Protein AF-G3AY93-F1 (afdb_monomer)

Solvent-accessible surface area (backbone atoms only — not comparable to full-atom values): 15012 Å² total; per-residue (Å²): 132,88,79,82,86,76,83,78,80,71,51,73,68,53,51,54,49,51,49,52,46,62,73,41,46,55,64,49,52,53,46,45,68,72,68,38,36,92,70,50,92,45,72,67,56,24,52,53,41,31,37,52,48,17,50,53,51,44,51,50,53,51,54,49,54,56,51,69,73,66,70,81,78,92,79,88,76,98,71,78,92,71,86,72,78,77,60,76,85,73,60,79,79,57,45,21,68,58,48,49,52,53,49,53,50,52,52,47,58,50,58,70,40,25,41,60,50,38,60,77,68,54,74,76,75,69,80,83,77,74,48,97,83,71,59,80,75,80,74,72,59,74,70,47,64,53,73,57,69,90,78,51,85,52,69,60,56,44,51,51,44,52,54,55,53,59,71,72,55,55,70,70,60,52,50,49,56,51,50,54,54,50,51,51,54,52,55,51,53,51,50,52,52,51,51,52,52,51,51,52,52,49,52,52,51,50,55,53,48,50,54,50,50,52,52,51,52,55,50,48,55,55,48,51,55,49,49,55,51,52,53,53,51,52,50,52,52,51,53,51,51,51,52,53,52,50,53,54,50,61,76,70,109

pLDDT: mean 76.02, std 17.21, range [31.45, 96.62]

Organism: Candida tenuis (strain ATCC 10573 / BCRC 21748 / CBS 615 / JCM 9827 / NBRC 10315 / NRRL Y-1498 / VKM Y-70) (NCBI:txid590646)

Sequence (253 aa):
MMMKSIFGSKSFYEQERDKIKEDLKLPLLELVLEYLPHVQESIKEQEDSWELIAIKLNDHRFVDAIRGGTSSHPKGSKTKNNSREFNLSELPMLSGVFVKELFESIMREFEDGVPQYNWNHRIYRTRVVVPADGHQDGSIYYAFNFPVKEAYSQREDLICTELFYLKGIDVETKAKISKDKLIRRITEQESEKTLRIAEDLNQARISTNDKRLEACIEELKKKDLRIETLDRENKRLMELNQTLLEELNELRS

Secondary structure (DSSP, 8-state):
-----------HHHHHHHHHHHHHHHHHHHHHHHH-GGG-SSHHHHHHHHHHHHHHHHHHHHHHHHHHTT-----S-----------GGGSPPPPHHHHHHHHHHHHHHHHHHHHHHHHHTTTT-------TT--------GGGGS--GGG--SHHHHHHHHHHHHHT--HHHHHHHHHHHHHHHHHHHHHHHHHHHHHHHHHHHHHHHHHHHHHHHHHHHHHHHHHHHHHHHHHHHHHHHHHHHHHHHHTT-

Radius of gyration: 40.25 Å; Cα contacts (8 Å, |Δi|>4): 104; chains: 1; bounding box: 87×54×144 Å

Foldseek 3Di:
DDDDPDDDDQPPVRVVVVVVLVVCLLLLLVLCLVLVLVLDPDPVSSQVSLQVSLVVSLVVVLVVLVVVLVDDDDDDDPDDDDSPPPPNVPDDRDGSVNSVVSVVVLLVVLLVCQLVLCVVVVVDPDPPPCDPVNDPPVPPDPVSSQHDLVSDDDPSSNSSNVSVVVNVDDNVVSVVVVVVVVVVVVVVVVVVVVVVVVVVVVVVVVVVVVVVVVVVVVVVVVVVVVVVVVVVVVVVVVVVVVVVVVVVVVVVD

Mean predicted aligned error: 17.53 Å

Structure (mmCIF, N/CA/C/O backbone):
data_AF-G3AY93-F1
#
_entry.id   AF-G3AY93-F1
#
loop_
_atom_site.group_PDB
_atom_site.id
_atom_site.type_symbol
_atom_site.label_atom_id
_atom_site.label_alt_id
_atom_site.label_comp_id
_atom_site.label_asym_id
_atom_site.label_entity_id
_atom_site.label_seq_id
_atom_site.pdbx_PDB_ins_code
_atom_site.Cartn_x
_atom_site.Cartn_y
_atom_site.Cartn_z
_atom_site.occupancy
_atom_site.B_iso_or_equiv
_atom_site.auth_seq_id
_atom_site.auth_comp_id
_atom_site.auth_asym_id
_atom_site.auth_atom_id
_atom_site.pdbx_PDB_model_num
ATOM 1 N N . MET A 1 1 ? 8.240 19.499 -53.384 1.00 35.38 1 MET A N 1
ATOM 2 C CA . MET A 1 1 ? 6.904 19.033 -53.815 1.00 35.38 1 MET A CA 1
ATOM 3 C C . MET A 1 1 ? 6.551 17.834 -52.938 1.00 35.38 1 MET A C 1
ATOM 5 O O . MET A 1 1 ? 7.443 17.032 -52.727 1.00 35.38 1 MET A O 1
ATOM 9 N N . MET A 1 2 ? 5.345 17.854 -52.351 1.00 36.81 2 MET A N 1
ATOM 10 C CA . MET A 1 2 ? 4.610 16.882 -51.496 1.00 36.81 2 MET A CA 1
ATOM 11 C C . MET A 1 2 ? 5.266 15.518 -51.157 1.00 36.81 2 MET A C 1
ATOM 13 O O . MET A 1 2 ? 5.842 14.881 -52.019 1.00 36.81 2 MET A O 1
ATOM 17 N N . MET A 1 3 ? 5.141 14.968 -49.943 1.00 31.45 3 MET A N 1
ATOM 18 C CA . MET A 1 3 ? 3.902 14.843 -49.162 1.00 31.45 3 MET A CA 1
ATOM 19 C C . MET A 1 3 ? 4.126 15.033 -47.654 1.00 31.45 3 MET A C 1
ATOM 21 O O . MET A 1 3 ? 4.862 14.288 -47.013 1.00 31.45 3 MET A O 1
ATOM 25 N N . LYS A 1 4 ? 3.415 16.007 -47.073 1.00 37.78 4 LYS A N 1
ATOM 26 C CA . LYS A 1 4 ? 3.049 15.969 -45.655 1.00 37.78 4 LYS A CA 1
ATOM 27 C C . LYS A 1 4 ? 2.056 14.820 -45.496 1.00 37.78 4 LYS A C 1
ATOM 29 O O . LYS A 1 4 ? 0.980 14.880 -46.084 1.00 37.78 4 LYS A O 1
ATOM 34 N N . SER A 1 5 ? 2.430 13.801 -44.728 1.00 35.44 5 SER A N 1
ATOM 35 C CA . SER A 1 5 ? 1.504 12.784 -44.233 1.00 35.44 5 SER A CA 1
ATOM 36 C C . SER A 1 5 ? 0.502 13.461 -43.300 1.00 35.44 5 SER A C 1
ATOM 38 O O . SER A 1 5 ? 0.766 13.696 -42.125 1.00 35.44 5 SER A O 1
ATOM 40 N N . ILE A 1 6 ? -0.617 13.871 -43.881 1.00 49.41 6 ILE A N 1
ATOM 41 C CA . ILE A 1 6 ? -1.871 14.192 -43.209 1.00 49.41 6 ILE A CA 1
ATOM 42 C C . ILE A 1 6 ? -2.624 12.848 -43.142 1.00 49.41 6 ILE A C 1
ATOM 44 O O . ILE A 1 6 ? -2.529 12.092 -44.103 1.00 49.41 6 ILE A O 1
ATOM 48 N N . PHE A 1 7 ? -3.346 12.573 -42.047 1.00 44.22 7 PHE A N 1
ATOM 49 C CA . PHE A 1 7 ? -4.077 11.331 -41.687 1.00 44.22 7 PHE A CA 1
ATOM 50 C C . PHE A 1 7 ? -3.249 10.290 -40.896 1.00 44.22 7 PHE A C 1
ATOM 52 O O . PHE A 1 7 ? -2.202 9.860 -41.353 1.00 44.22 7 PHE A O 1
ATOM 59 N N . GLY A 1 8 ? -3.649 9.817 -39.709 1.00 41.66 8 GLY A N 1
ATOM 60 C CA . GLY A 1 8 ? -4.921 9.967 -38.992 1.00 41.66 8 GLY A CA 1
ATOM 61 C C . GLY A 1 8 ? -4.798 10.787 -37.705 1.00 41.66 8 GLY A C 1
ATOM 62 O O . GLY A 1 8 ? -3.929 10.547 -36.873 1.00 41.66 8 GLY A O 1
ATOM 63 N N . SER A 1 9 ? -5.689 11.759 -37.523 1.00 60.16 9 SER A N 1
ATOM 64 C CA . SER A 1 9 ? -5.954 12.327 -36.202 1.00 60.16 9 SER A CA 1
ATOM 65 C C . SER A 1 9 ? -6.427 11.190 -35.294 1.00 60.16 9 SER A C 1
ATOM 67 O O . SER A 1 9 ? -7.475 10.610 -35.583 1.00 60.16 9 SER A O 1
ATOM 69 N N . LYS A 1 10 ? -5.651 10.857 -34.251 1.00 57.38 10 LYS A N 1
ATOM 70 C CA . LYS A 1 10 ? -6.019 9.860 -33.230 1.00 57.38 10 LYS A CA 1
ATOM 71 C C . LYS A 1 10 ? -7.481 10.048 -32.833 1.00 57.38 10 LYS A C 1
ATOM 73 O O . LYS A 1 10 ? -7.911 11.194 -32.654 1.00 57.38 10 LYS A O 1
ATOM 78 N N . SER A 1 11 ? -8.237 8.956 -32.729 1.00 74.31 11 SER A N 1
ATOM 79 C CA . SER A 1 11 ? -9.649 9.015 -32.328 1.00 74.31 11 SER A CA 1
ATOM 80 C C . SER A 1 11 ? -9.776 9.747 -30.989 1.00 74.31 11 SER A C 1
ATOM 82 O O . SER A 1 11 ? -8.874 9.656 -30.161 1.00 74.31 11 SER A O 1
ATOM 84 N N . PHE A 1 12 ? -10.884 10.453 -30.744 1.00 69.12 12 PHE A N 1
ATOM 85 C CA . PHE A 1 12 ? -11.138 11.101 -29.449 1.00 69.12 12 PHE A CA 1
ATOM 86 C C . PHE A 1 12 ? -10.901 10.130 -28.278 1.00 69.12 12 PHE A C 1
ATOM 88 O O . PHE A 1 12 ? -10.212 10.465 -27.326 1.00 69.12 12 PHE A O 1
ATOM 95 N N . TYR A 1 13 ? -11.348 8.879 -28.420 1.00 64.62 13 TYR A N 1
ATOM 96 C CA . TYR A 1 13 ? -11.126 7.812 -27.440 1.00 64.62 13 TYR A CA 1
ATOM 97 C C . TYR A 1 13 ? -9.655 7.435 -27.241 1.00 64.62 13 TYR A C 1
ATOM 99 O O . TYR A 1 13 ? -9.251 7.059 -26.147 1.00 64.62 13 TYR A O 1
ATOM 107 N N . GLU A 1 14 ? -8.852 7.520 -28.295 1.00 69.56 14 GLU A N 1
ATOM 108 C CA . GLU A 1 14 ? -7.423 7.217 -28.262 1.00 69.56 14 GLU A CA 1
ATOM 109 C C . GLU A 1 14 ? -6.645 8.360 -27.601 1.00 69.56 14 GLU A C 1
ATOM 111 O O . GLU A 1 14 ? -5.768 8.114 -26.783 1.00 69.56 14 GLU A O 1
ATOM 116 N N . GLN A 1 15 ? -7.048 9.608 -27.856 1.00 72.19 15 GLN A N 1
ATOM 117 C CA . GLN A 1 15 ? -6.516 10.783 -27.161 1.00 72.19 15 GLN A CA 1
ATOM 118 C C . GLN A 1 15 ? -6.895 10.791 -25.674 1.00 72.19 15 GLN A C 1
ATOM 120 O O . GLN A 1 15 ? -6.052 11.086 -24.830 1.00 72.19 15 GLN A O 1
ATOM 125 N N . GLU A 1 16 ? -8.139 10.437 -25.340 1.00 66.12 16 GLU A N 1
ATOM 126 C CA . GLU A 1 16 ? -8.601 10.325 -23.951 1.00 66.12 16 GLU A CA 1
ATOM 127 C C . GLU A 1 16 ? -7.836 9.211 -23.213 1.00 66.12 16 GLU A C 1
ATOM 129 O O . GLU A 1 16 ? -7.410 9.390 -22.074 1.00 66.12 16 GLU A O 1
ATOM 134 N N . ARG A 1 17 ? -7.592 8.075 -23.881 1.00 69.12 17 ARG A N 1
ATOM 135 C CA . ARG A 1 17 ? -6.816 6.951 -23.338 1.00 69.12 17 ARG A CA 1
ATOM 136 C C . ARG A 1 17 ? -5.344 7.304 -23.132 1.00 69.12 17 ARG A C 1
ATOM 138 O O . ARG A 1 17 ? -4.793 6.952 -22.093 1.00 69.12 17 ARG A O 1
ATOM 145 N N . ASP A 1 18 ? -4.726 8.006 -24.078 1.00 74.31 18 ASP A N 1
ATOM 146 C CA . ASP A 1 18 ? -3.344 8.484 -23.955 1.00 74.31 18 ASP A CA 1
ATOM 147 C C . ASP A 1 18 ? -3.206 9.480 -22.802 1.00 74.31 18 ASP A C 1
ATOM 149 O O . ASP A 1 18 ? -2.253 9.417 -22.032 1.00 74.31 18 ASP A O 1
ATOM 153 N N . LYS A 1 19 ? -4.196 10.360 -22.628 1.00 75.81 19 LYS A N 1
ATOM 154 C CA . LYS A 1 19 ? -4.230 11.299 -21.507 1.00 75.81 19 LYS A CA 1
ATOM 155 C C . LYS A 1 19 ? -4.337 10.577 -20.163 1.00 75.81 19 LYS A C 1
ATOM 157 O O . LYS A 1 19 ? -3.571 10.870 -19.257 1.00 75.81 19 LYS A O 1
ATOM 162 N N . ILE A 1 20 ? -5.226 9.587 -20.058 1.00 70.69 20 ILE A N 1
ATOM 163 C CA . ILE A 1 20 ? -5.335 8.736 -18.863 1.00 70.69 20 ILE A CA 1
ATOM 164 C C . ILE A 1 20 ? -4.021 7.987 -18.608 1.00 70.69 20 ILE A C 1
ATOM 166 O O . ILE A 1 20 ? -3.605 7.857 -17.461 1.00 70.69 20 ILE A O 1
ATOM 170 N N . LYS A 1 21 ? -3.357 7.499 -19.661 1.00 75.94 21 LYS A N 1
ATOM 171 C CA . LYS A 1 21 ? -2.055 6.835 -19.548 1.00 75.94 21 LYS A CA 1
ATOM 172 C C . LYS A 1 21 ? -0.997 7.784 -18.987 1.00 75.94 21 LYS A C 1
ATOM 174 O O . LYS A 1 21 ? -0.311 7.383 -18.057 1.00 75.94 21 LYS A O 1
ATOM 179 N N . GLU A 1 22 ? -0.887 9.008 -19.497 1.00 81.19 22 GLU A N 1
ATOM 180 C CA . GLU A 1 22 ? 0.058 10.012 -18.983 1.00 81.19 22 GLU A CA 1
ATOM 181 C C . GLU A 1 22 ? -0.252 10.411 -17.533 1.00 81.19 22 GLU A C 1
ATOM 183 O O . GLU A 1 22 ? 0.650 10.413 -16.698 1.00 81.19 22 GLU A O 1
ATOM 188 N N . ASP A 1 23 ? -1.526 10.640 -17.201 1.00 80.94 23 ASP A N 1
ATOM 189 C CA . ASP A 1 23 ? -1.951 11.007 -15.843 1.00 80.94 23 ASP A CA 1
ATOM 190 C C . ASP A 1 23 ? -1.650 9.891 -14.818 1.00 80.94 23 ASP A C 1
ATOM 192 O O . ASP A 1 23 ? -1.339 10.163 -13.658 1.00 80.94 23 ASP A O 1
ATOM 196 N N . LEU A 1 24 ? -1.723 8.621 -15.235 1.00 83.19 24 LEU A N 1
ATOM 197 C CA . LEU A 1 24 ? -1.505 7.461 -14.362 1.00 83.19 24 LEU A CA 1
ATOM 198 C C . LEU A 1 24 ? -0.079 6.919 -14.382 1.00 83.19 24 LEU A C 1
ATOM 200 O O . LEU A 1 24 ? 0.264 6.113 -13.517 1.00 83.19 24 LEU A O 1
ATOM 204 N N . LYS A 1 25 ? 0.750 7.339 -15.340 1.00 86.00 25 LYS A N 1
ATOM 205 C CA . LYS A 1 25 ? 2.077 6.766 -15.592 1.00 86.00 25 LYS A CA 1
ATOM 206 C C . LYS A 1 25 ? 2.961 6.791 -14.349 1.00 86.00 25 LYS A C 1
ATOM 208 O O . LYS A 1 25 ? 3.466 5.750 -13.937 1.00 86.00 25 LYS A O 1
ATOM 213 N N . LEU A 1 26 ? 3.130 7.962 -13.738 1.00 87.31 26 LEU A N 1
ATOM 214 C CA . LEU A 1 26 ? 4.005 8.123 -12.578 1.00 87.31 26 LEU A CA 1
ATOM 215 C C . LEU A 1 26 ? 3.453 7.425 -11.315 1.00 87.31 26 LEU A C 1
ATOM 217 O O . LEU A 1 26 ? 4.188 6.610 -10.753 1.00 87.31 26 LEU A O 1
ATOM 221 N N . PRO A 1 27 ? 2.183 7.634 -10.896 1.00 88.00 27 PRO A N 1
ATOM 222 C CA . PRO A 1 27 ? 1.607 6.917 -9.752 1.00 88.00 27 PRO A CA 1
ATOM 223 C C . PRO A 1 27 ? 1.673 5.392 -9.898 1.00 88.00 27 PRO A C 1
ATOM 225 O O . PRO A 1 27 ? 1.944 4.677 -8.934 1.00 88.00 27 PRO A O 1
ATOM 228 N N . LEU A 1 28 ? 1.460 4.881 -11.115 1.00 89.69 28 LEU A N 1
ATOM 229 C CA . LEU A 1 28 ? 1.570 3.458 -11.411 1.00 89.69 28 LEU A CA 1
ATOM 230 C C . LEU A 1 28 ? 2.995 2.948 -11.191 1.00 89.69 28 LEU A C 1
ATOM 232 O O . LEU A 1 28 ? 3.184 1.948 -10.504 1.00 89.69 28 LEU A O 1
ATOM 236 N N . LEU A 1 29 ? 3.994 3.624 -11.759 1.00 89.88 29 LEU A N 1
ATOM 237 C CA . LEU A 1 29 ? 5.394 3.217 -11.641 1.00 89.88 29 LEU A CA 1
ATOM 238 C C . LEU A 1 29 ? 5.871 3.212 -10.182 1.00 89.88 29 LEU A C 1
ATOM 240 O O . LEU A 1 29 ? 6.570 2.286 -9.771 1.00 89.88 29 LEU A O 1
ATOM 244 N N . GLU A 1 30 ? 5.450 4.192 -9.381 1.00 88.56 30 GLU A N 1
ATOM 245 C CA . GLU A 1 30 ? 5.770 4.256 -7.951 1.00 88.56 30 GLU A CA 1
ATOM 246 C C . GLU A 1 30 ? 5.165 3.089 -7.168 1.00 88.56 30 GLU A C 1
ATOM 248 O O . GLU A 1 30 ? 5.870 2.422 -6.408 1.00 88.56 30 GLU A O 1
ATOM 253 N N . LEU A 1 31 ? 3.887 2.780 -7.403 1.00 87.44 31 LEU A N 1
ATOM 254 C CA . LEU A 1 31 ? 3.230 1.638 -6.769 1.00 87.44 31 LEU A CA 1
ATOM 255 C C . LEU A 1 31 ? 3.846 0.311 -7.226 1.00 87.44 31 LEU A C 1
ATOM 257 O O . LEU A 1 31 ? 4.052 -0.590 -6.415 1.00 87.44 31 LEU A O 1
ATOM 261 N N . VAL A 1 32 ? 4.202 0.170 -8.503 1.00 88.19 32 VAL A N 1
ATOM 262 C CA . VAL A 1 32 ? 4.873 -1.042 -8.990 1.00 88.19 32 VAL A CA 1
ATOM 263 C C . VAL A 1 32 ? 6.250 -1.203 -8.348 1.00 88.19 32 VAL A C 1
ATOM 265 O O . VAL A 1 32 ? 6.607 -2.327 -7.997 1.00 88.19 32 VAL A O 1
ATOM 268 N N . LEU A 1 33 ? 6.998 -0.117 -8.133 1.00 86.06 33 LEU A N 1
ATOM 269 C CA . LEU A 1 33 ? 8.279 -0.142 -7.422 1.00 86.06 33 LEU A CA 1
ATOM 270 C C . LEU A 1 33 ? 8.115 -0.491 -5.932 1.00 86.06 33 LEU A C 1
ATOM 272 O O . LEU A 1 33 ? 8.942 -1.205 -5.369 1.00 86.06 33 LEU A O 1
ATOM 276 N N . GLU A 1 34 ? 7.037 -0.038 -5.293 1.00 84.81 34 GLU A N 1
ATOM 277 C CA . GLU A 1 34 ? 6.728 -0.355 -3.896 1.00 84.81 34 GLU A CA 1
ATOM 278 C C . GLU A 1 34 ? 6.314 -1.829 -3.728 1.00 84.81 34 GLU A C 1
ATOM 280 O O . GLU A 1 34 ? 6.900 -2.581 -2.937 1.00 84.81 34 GLU A O 1
ATOM 285 N N . TYR A 1 35 ? 5.328 -2.282 -4.505 1.00 83.69 35 TYR A N 1
ATOM 286 C CA . TYR A 1 35 ? 4.712 -3.602 -4.352 1.00 83.69 35 TYR A CA 1
ATOM 287 C C . TYR A 1 35 ? 5.494 -4.714 -5.060 1.00 83.69 35 TYR A C 1
ATOM 289 O O . TYR A 1 35 ? 5.519 -5.836 -4.556 1.00 83.69 35 TYR A O 1
ATOM 297 N N . LEU A 1 36 ? 6.253 -4.400 -6.115 1.00 84.62 36 LEU A N 1
ATOM 298 C CA . LEU A 1 36 ? 7.039 -5.343 -6.928 1.00 84.62 36 LEU A CA 1
ATOM 299 C C . LEU A 1 36 ? 6.244 -6.609 -7.303 1.00 84.62 36 LEU A C 1
ATOM 301 O O . LEU A 1 36 ? 6.649 -7.724 -6.956 1.00 84.62 36 LEU A O 1
ATOM 305 N N . PRO A 1 37 ? 5.109 -6.464 -8.010 1.00 83.00 37 PRO A N 1
ATOM 306 C CA . PRO A 1 37 ? 4.262 -7.594 -8.392 1.00 83.00 37 PRO A CA 1
ATOM 307 C C . PRO A 1 37 ? 5.009 -8.598 -9.283 1.00 83.00 37 PRO A C 1
ATOM 309 O O . PRO A 1 37 ? 4.807 -9.794 -9.165 1.00 83.00 37 PRO A O 1
ATOM 312 N N . HIS A 1 38 ? 5.944 -8.139 -10.116 1.00 75.50 38 HIS A N 1
ATOM 313 C CA . HIS A 1 38 ? 6.756 -8.968 -11.018 1.00 75.50 38 HIS A CA 1
ATOM 314 C C . HIS A 1 38 ? 7.828 -9.818 -10.308 1.00 75.50 38 HIS A C 1
ATOM 316 O O . HIS A 1 38 ? 8.492 -10.629 -10.951 1.00 75.50 38 HIS A O 1
ATOM 322 N N . VAL A 1 39 ? 8.028 -9.620 -9.002 1.00 73.94 39 VAL A N 1
ATOM 323 C CA . VAL A 1 39 ? 9.021 -10.350 -8.198 1.00 73.94 39 VAL A CA 1
ATOM 324 C C . VAL A 1 39 ? 8.387 -11.498 -7.401 1.00 73.94 39 VAL A C 1
ATOM 326 O O . VAL A 1 39 ? 9.119 -12.343 -6.896 1.00 73.94 39 VAL A O 1
ATOM 329 N N . GLN A 1 40 ? 7.053 -11.562 -7.298 1.00 75.56 40 GLN A N 1
ATOM 330 C CA . GLN A 1 40 ? 6.380 -12.596 -6.501 1.00 75.56 40 GLN A CA 1
ATOM 331 C C . GLN A 1 40 ? 6.561 -13.994 -7.117 1.00 75.56 40 GLN A C 1
ATOM 333 O O . GLN A 1 40 ? 6.562 -14.142 -8.343 1.00 75.56 40 GLN A O 1
ATOM 338 N N . GLU A 1 41 ? 6.692 -15.014 -6.264 1.00 71.06 41 GLU A N 1
ATOM 339 C CA . GLU A 1 41 ? 6.974 -16.400 -6.669 1.00 71.06 41 GLU A CA 1
ATOM 340 C C . GLU A 1 41 ? 5.739 -17.101 -7.250 1.00 71.06 41 GLU A C 1
ATOM 342 O O . GLU A 1 41 ? 5.850 -17.883 -8.196 1.00 71.06 41 GLU A O 1
ATOM 347 N N . SER A 1 42 ? 4.553 -16.810 -6.706 1.00 79.81 42 SER A N 1
ATOM 348 C CA . SER A 1 42 ? 3.293 -17.423 -7.125 1.00 79.81 42 SER A CA 1
ATOM 349 C C . SER A 1 42 ? 2.498 -16.526 -8.069 1.00 79.81 42 SER A C 1
ATOM 351 O O . SER A 1 42 ? 2.319 -15.340 -7.803 1.00 79.81 42 SER A O 1
ATOM 353 N N . ILE A 1 43 ? 1.911 -17.113 -9.118 1.00 82.50 43 ILE A N 1
ATOM 354 C CA . ILE A 1 43 ? 0.996 -16.421 -10.047 1.00 82.50 43 ILE A CA 1
ATOM 355 C C . ILE A 1 43 ? -0.144 -15.738 -9.282 1.00 82.50 43 ILE A C 1
ATOM 357 O O . ILE A 1 43 ? -0.479 -14.594 -9.568 1.00 82.50 43 ILE A O 1
ATOM 361 N N . LYS A 1 44 ? -0.682 -16.406 -8.257 1.00 82.75 44 LYS A N 1
ATOM 362 C CA . LYS A 1 44 ? -1.761 -15.852 -7.438 1.00 82.75 44 LYS A CA 1
ATOM 363 C C . LYS A 1 44 ? -1.318 -14.594 -6.687 1.00 82.75 44 LYS A C 1
ATOM 365 O O . LYS A 1 44 ? -2.041 -13.611 -6.654 1.00 82.75 44 LYS A O 1
ATOM 370 N N . GLU A 1 45 ? -0.112 -14.600 -6.125 1.00 80.44 45 GLU A N 1
ATOM 371 C CA . GLU A 1 45 ? 0.434 -13.433 -5.421 1.00 80.44 45 GLU A CA 1
ATOM 372 C C . GLU A 1 45 ? 0.750 -12.285 -6.384 1.00 80.44 45 GLU A C 1
ATOM 374 O O . GLU A 1 45 ? 0.611 -11.118 -6.015 1.00 80.4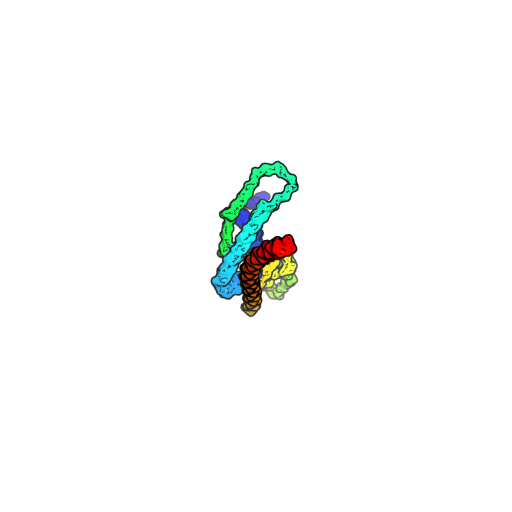4 45 GLU A O 1
ATOM 379 N N . GLN A 1 46 ? 1.147 -12.599 -7.622 1.00 83.44 46 GLN A N 1
ATOM 380 C CA . GLN A 1 46 ? 1.298 -11.598 -8.676 1.00 83.44 46 GLN A CA 1
ATOM 381 C C . GLN A 1 46 ? -0.053 -10.954 -9.007 1.00 83.44 46 GLN A C 1
ATOM 383 O O . GLN A 1 46 ? -0.144 -9.729 -9.021 1.00 83.44 46 GLN A O 1
ATOM 388 N N . GLU A 1 47 ? -1.094 -11.757 -9.244 1.00 87.44 47 GLU A N 1
ATOM 389 C CA . GLU A 1 47 ? -2.457 -11.290 -9.534 1.00 87.44 47 GLU A CA 1
ATOM 390 C C . GLU A 1 47 ? -3.031 -10.451 -8.384 1.00 87.44 47 GLU A C 1
ATOM 392 O O . GLU A 1 47 ? -3.458 -9.319 -8.613 1.00 87.44 47 GLU A O 1
ATOM 397 N N . ASP A 1 48 ? -2.934 -10.940 -7.144 1.00 86.94 48 ASP A N 1
ATOM 398 C CA . ASP A 1 48 ? -3.376 -10.222 -5.942 1.00 86.94 48 ASP A CA 1
ATOM 399 C C . ASP A 1 48 ? -2.634 -8.879 -5.787 1.00 86.94 48 ASP A C 1
ATOM 401 O O . ASP A 1 48 ? -3.223 -7.861 -5.414 1.00 86.94 48 ASP A O 1
ATOM 405 N N . SER A 1 49 ? -1.337 -8.844 -6.115 1.00 86.88 49 SER A N 1
ATOM 406 C CA . SER A 1 49 ? -0.542 -7.611 -6.075 1.00 86.88 49 SER A CA 1
ATOM 407 C C . SER A 1 49 ? -0.972 -6.612 -7.151 1.00 86.88 49 SER A C 1
ATOM 409 O O . SER A 1 49 ? -1.013 -5.412 -6.882 1.00 86.88 49 SER A O 1
ATOM 411 N N . TRP A 1 50 ? -1.312 -7.077 -8.355 1.00 90.94 50 TRP A N 1
ATOM 412 C CA . TRP A 1 50 ? -1.828 -6.213 -9.419 1.00 90.94 50 TRP A CA 1
ATOM 413 C C . TRP A 1 50 ? -3.199 -5.631 -9.074 1.00 90.94 50 TRP A C 1
ATOM 415 O O . TRP A 1 50 ? -3.427 -4.446 -9.316 1.00 90.94 50 TRP A O 1
ATOM 425 N N . GLU A 1 51 ? -4.079 -6.416 -8.452 1.00 89.56 51 GLU A N 1
ATOM 426 C CA . GLU A 1 51 ? -5.369 -5.918 -7.963 1.00 89.56 51 GLU A CA 1
ATOM 427 C C . GLU A 1 51 ? -5.199 -4.895 -6.836 1.00 89.56 51 GLU A C 1
ATOM 429 O O . GLU A 1 51 ? -5.835 -3.842 -6.851 1.00 89.56 51 GLU A O 1
ATOM 434 N N . LEU A 1 52 ? -4.277 -5.129 -5.897 1.00 88.12 52 LEU A N 1
ATOM 435 C CA . LEU A 1 52 ? -3.969 -4.152 -4.850 1.00 88.12 52 LEU A CA 1
ATOM 436 C C . LEU A 1 52 ? -3.473 -2.818 -5.432 1.00 88.12 52 LEU A C 1
ATOM 438 O O . LEU A 1 52 ? -3.894 -1.751 -4.981 1.00 88.12 52 LEU A O 1
ATOM 442 N N . ILE A 1 53 ? -2.593 -2.866 -6.437 1.00 88.94 53 ILE A N 1
ATOM 443 C CA . ILE A 1 53 ? -2.116 -1.664 -7.135 1.00 88.94 53 ILE A CA 1
ATOM 444 C C . ILE A 1 53 ? -3.286 -0.958 -7.831 1.00 88.94 53 ILE A C 1
ATOM 446 O O . ILE A 1 53 ? -3.390 0.265 -7.748 1.00 88.94 53 ILE A O 1
ATOM 450 N N . ALA A 1 54 ? -4.191 -1.702 -8.471 1.00 89.19 54 ALA A N 1
ATOM 451 C CA . ALA A 1 54 ? -5.369 -1.134 -9.119 1.00 89.19 54 ALA A CA 1
ATOM 452 C C . ALA A 1 54 ? -6.305 -0.432 -8.125 1.00 89.19 54 ALA A C 1
ATOM 454 O O . ALA A 1 54 ? -6.752 0.684 -8.395 1.00 89.19 54 ALA A O 1
ATOM 455 N N . ILE A 1 55 ? -6.533 -1.026 -6.950 1.00 86.06 55 ILE A N 1
ATOM 456 C CA . ILE A 1 55 ? -7.291 -0.403 -5.855 1.00 86.06 55 ILE A CA 1
ATOM 457 C C . ILE A 1 55 ? -6.627 0.914 -5.438 1.00 86.06 55 ILE A C 1
ATOM 459 O O . ILE A 1 55 ? -7.276 1.957 -5.449 1.00 86.06 55 ILE A O 1
ATOM 463 N N . LYS A 1 56 ? -5.318 0.898 -5.162 1.00 86.50 56 LYS A N 1
ATOM 464 C CA . LYS A 1 56 ? -4.581 2.102 -4.743 1.00 86.50 56 LYS A CA 1
ATOM 465 C C . LYS A 1 56 ? -4.573 3.207 -5.801 1.00 86.50 56 LYS A C 1
ATOM 467 O O . LYS A 1 56 ? -4.649 4.385 -5.459 1.00 86.50 56 LYS A O 1
ATOM 472 N N . LEU A 1 57 ? -4.511 2.850 -7.083 1.00 85.94 57 LEU A N 1
ATOM 473 C CA . LEU A 1 57 ? -4.634 3.816 -8.178 1.00 85.94 57 LEU A CA 1
ATOM 474 C C . LEU A 1 57 ? -6.034 4.413 -8.261 1.00 85.94 57 LEU A C 1
ATOM 476 O O . LEU A 1 57 ? -6.170 5.616 -8.480 1.00 85.94 57 LEU A O 1
ATOM 480 N N . ASN A 1 58 ? -7.074 3.600 -8.074 1.00 85.50 58 ASN A N 1
ATOM 481 C CA . ASN A 1 58 ? -8.445 4.097 -8.018 1.00 85.50 58 ASN A CA 1
ATOM 482 C C . ASN A 1 58 ? -8.624 5.075 -6.846 1.00 85.50 58 ASN A C 1
ATOM 484 O O . ASN A 1 58 ? -9.193 6.147 -7.051 1.00 85.50 58 ASN A O 1
ATOM 488 N N . ASP A 1 59 ? -8.064 4.768 -5.672 1.00 83.75 59 ASP A N 1
ATOM 489 C CA . ASP A 1 59 ? -8.079 5.663 -4.508 1.00 83.75 59 ASP A CA 1
ATOM 490 C C . ASP A 1 59 ? -7.364 6.989 -4.802 1.00 83.75 59 ASP A C 1
ATOM 492 O O . ASP A 1 59 ? -7.889 8.059 -4.494 1.00 83.75 59 ASP A O 1
ATOM 496 N N . HIS A 1 60 ? -6.199 6.948 -5.459 1.00 80.69 60 HIS A N 1
ATOM 497 C CA . HIS A 1 60 ? -5.472 8.156 -5.861 1.00 80.69 60 HIS A CA 1
ATOM 498 C C . HIS A 1 60 ? -6.312 9.034 -6.798 1.00 80.69 60 HIS A C 1
ATOM 500 O O . HIS A 1 60 ? -6.471 10.232 -6.562 1.00 80.69 60 HIS A O 1
ATOM 506 N N . ARG A 1 61 ? -6.926 8.435 -7.828 1.00 78.06 61 ARG A N 1
ATOM 507 C CA . ARG A 1 61 ? -7.811 9.149 -8.766 1.00 78.06 61 ARG A CA 1
ATOM 508 C C . ARG A 1 61 ? -9.036 9.730 -8.070 1.00 78.06 61 ARG A C 1
ATOM 510 O O . ARG A 1 61 ? -9.481 10.821 -8.420 1.00 78.06 61 ARG A O 1
ATOM 517 N N . PHE A 1 62 ? -9.580 9.009 -7.094 1.00 76.56 62 PHE A N 1
ATOM 518 C CA . PHE A 1 62 ? -10.718 9.457 -6.303 1.00 76.56 62 PHE A CA 1
ATOM 519 C C . PHE A 1 62 ? -10.353 10.680 -5.451 1.00 76.56 62 PHE A C 1
ATOM 521 O O . PHE A 1 62 ? -11.069 11.683 -5.461 1.00 76.56 62 PHE A O 1
ATOM 528 N N . VAL A 1 63 ? -9.202 10.646 -4.773 1.00 76.38 63 VAL A N 1
ATOM 529 C CA . VAL A 1 63 ? -8.693 11.772 -3.975 1.00 76.38 63 VAL A CA 1
ATOM 530 C C . VAL A 1 63 ? -8.393 12.990 -4.850 1.00 76.38 63 VAL A C 1
ATOM 532 O O . VAL A 1 63 ? -8.762 14.107 -4.477 1.00 76.38 63 VAL A O 1
ATOM 535 N N . ASP A 1 64 ? -7.782 12.799 -6.018 1.00 72.62 64 ASP A N 1
ATOM 536 C CA . ASP A 1 64 ? -7.490 13.888 -6.955 1.00 72.62 64 ASP A CA 1
ATOM 537 C C . ASP A 1 64 ? -8.760 14.514 -7.534 1.00 72.62 64 ASP A C 1
ATOM 539 O O . ASP A 1 64 ? -8.850 15.739 -7.627 1.00 72.62 64 ASP A O 1
ATOM 543 N N . ALA A 1 65 ? -9.775 13.707 -7.856 1.00 69.44 65 ALA A N 1
ATOM 544 C CA . ALA A 1 65 ? -11.071 14.203 -8.313 1.00 69.44 65 ALA A CA 1
ATOM 545 C C . ALA A 1 65 ? -11.765 15.058 -7.236 1.00 69.44 65 ALA A C 1
ATOM 547 O O . ALA A 1 65 ? -12.304 16.126 -7.537 1.00 69.44 65 ALA A O 1
ATOM 548 N N . ILE A 1 66 ? -11.692 14.642 -5.966 1.00 69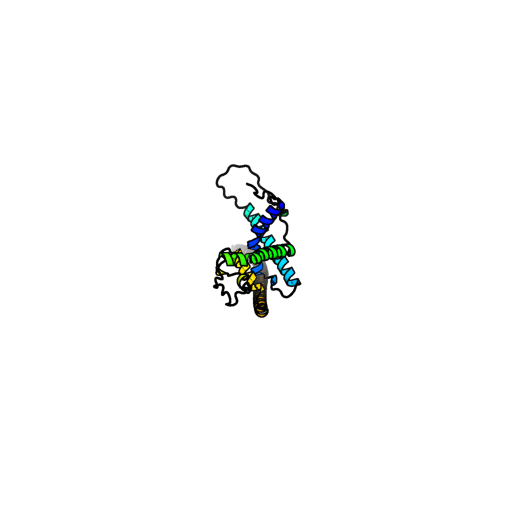.00 66 ILE A N 1
ATOM 549 C CA . ILE A 1 66 ? -12.223 15.412 -4.831 1.00 69.00 66 ILE A CA 1
ATOM 550 C C . ILE A 1 66 ? -11.436 16.715 -4.630 1.00 69.00 66 ILE A C 1
ATOM 552 O O . ILE A 1 66 ? -12.026 17.782 -4.442 1.00 69.00 66 ILE A O 1
ATOM 556 N N . ARG A 1 67 ? -10.100 16.668 -4.696 1.00 67.56 67 ARG A N 1
ATOM 557 C CA . ARG A 1 67 ? -9.246 17.857 -4.527 1.00 67.56 67 ARG A CA 1
ATOM 558 C C . ARG A 1 67 ? -9.407 18.851 -5.678 1.00 67.56 67 ARG A C 1
ATOM 560 O O . ARG A 1 67 ? -9.558 20.044 -5.420 1.00 67.56 67 ARG A O 1
ATOM 567 N N . GLY A 1 68 ? -9.475 18.377 -6.920 1.00 57.00 68 GLY A N 1
ATOM 568 C CA . GLY A 1 68 ? -9.715 19.197 -8.112 1.00 57.00 68 GLY A CA 1
ATOM 569 C C . GLY A 1 68 ? -11.084 19.890 -8.124 1.00 57.00 68 GLY A C 1
ATOM 570 O O . GLY A 1 68 ? -11.224 20.955 -8.724 1.00 57.00 68 GLY A O 1
ATOM 571 N N . GLY A 1 69 ? -12.075 19.350 -7.404 1.00 51.88 69 GLY A N 1
ATOM 572 C CA . GLY A 1 69 ? -13.376 19.991 -7.179 1.00 51.88 69 GLY A CA 1
ATOM 573 C C . GLY A 1 69 ? -13.385 21.089 -6.104 1.00 51.88 69 GLY A C 1
ATOM 574 O O . GLY A 1 69 ? -14.345 21.851 -6.027 1.00 51.88 69 GLY A O 1
ATOM 575 N N . THR A 1 70 ? -12.331 21.207 -5.287 1.00 42.66 70 THR A N 1
ATOM 576 C CA . THR A 1 70 ? -12.272 22.144 -4.142 1.00 42.66 70 THR A CA 1
ATOM 577 C C . THR A 1 70 ? -11.245 23.271 -4.303 1.00 42.66 70 THR A C 1
ATOM 579 O O . THR A 1 70 ? -11.244 24.220 -3.517 1.00 42.66 70 THR A O 1
ATOM 582 N N . SER A 1 71 ? -10.415 23.255 -5.351 1.00 37.88 71 SER A N 1
ATOM 583 C CA . SER A 1 71 ? -9.453 24.326 -5.634 1.00 37.88 71 SER A CA 1
ATOM 584 C C . SER A 1 71 ? -10.002 25.375 -6.611 1.00 37.88 71 SER A C 1
ATOM 586 O O . SER A 1 71 ? -9.532 25.506 -7.740 1.00 37.88 71 SER A O 1
ATOM 588 N N . SER A 1 72 ? -10.967 26.183 -6.168 1.00 37.03 72 SER A N 1
ATOM 589 C CA . SER A 1 72 ? -11.219 27.495 -6.773 1.00 37.03 72 SER A CA 1
ATOM 590 C C . SER A 1 72 ? -10.514 28.576 -5.951 1.00 37.03 72 SER A C 1
ATOM 592 O O . SER A 1 72 ? -11.054 29.075 -4.963 1.00 37.03 72 SER A O 1
ATOM 594 N N . HIS A 1 73 ? -9.307 28.968 -6.362 1.00 32.50 73 HIS A N 1
ATOM 595 C CA . HIS A 1 73 ? -8.781 30.291 -6.026 1.00 32.50 73 HIS A CA 1
ATOM 596 C C . HIS A 1 73 ? -9.111 31.263 -7.167 1.00 32.50 73 HIS A C 1
ATOM 598 O O . HIS A 1 73 ? -8.791 30.977 -8.323 1.00 32.50 73 HIS A O 1
ATOM 604 N N . PRO A 1 74 ? -9.764 32.407 -6.884 1.00 39.50 74 PRO A N 1
ATOM 605 C CA . PRO A 1 74 ? -10.210 33.323 -7.913 1.00 39.50 74 PRO A CA 1
ATOM 606 C C . PRO A 1 74 ? -9.075 34.278 -8.274 1.00 39.50 74 PRO A C 1
ATOM 608 O O . PRO A 1 74 ? -8.743 35.181 -7.510 1.00 39.50 74 PRO A O 1
ATOM 611 N N . LYS A 1 75 ? -8.530 34.154 -9.484 1.00 37.41 75 LYS A N 1
ATOM 612 C CA . LYS A 1 75 ? -7.973 35.314 -10.187 1.00 37.41 75 LYS A CA 1
ATOM 613 C C . LYS A 1 75 ? -8.439 35.319 -11.635 1.00 37.41 75 LYS A C 1
ATOM 615 O O . LYS A 1 75 ? -7.860 34.683 -12.501 1.00 37.41 75 LYS A O 1
ATOM 620 N N . GLY A 1 76 ? -9.500 36.095 -11.849 1.00 39.41 76 GLY A N 1
ATOM 621 C CA . GLY A 1 76 ? -9.727 36.839 -13.082 1.00 39.41 76 GLY A CA 1
ATOM 622 C C . GLY A 1 76 ? -10.086 36.029 -14.322 1.00 39.41 76 GLY A C 1
ATOM 623 O O . GLY A 1 76 ? -9.273 35.906 -15.222 1.00 39.41 76 GLY A O 1
ATOM 624 N N . SER A 1 77 ? -11.344 35.609 -14.440 1.00 33.50 77 SER A N 1
ATOM 625 C CA . SER A 1 77 ? -12.031 35.582 -15.738 1.00 33.50 77 SER A CA 1
ATOM 626 C C . SER A 1 77 ? -13.532 35.419 -15.516 1.00 33.50 77 SER A C 1
ATOM 628 O O . SER A 1 77 ? -13.995 34.415 -14.980 1.00 33.50 77 SER A O 1
ATOM 630 N N . LYS A 1 78 ? -14.309 36.436 -15.899 1.00 43.34 78 LYS A N 1
ATOM 631 C CA . LYS A 1 78 ? -15.772 36.374 -15.935 1.00 43.34 78 LYS A CA 1
ATOM 632 C C . LYS A 1 78 ? -16.192 35.492 -17.110 1.00 43.34 78 LYS A C 1
ATOM 634 O O . LYS A 1 78 ? -16.403 36.014 -18.197 1.00 43.34 78 LYS A O 1
ATOM 639 N N . THR A 1 79 ? -16.358 34.187 -16.897 1.00 36.16 79 THR A N 1
ATOM 640 C CA . THR A 1 79 ? -17.103 33.347 -17.846 1.00 36.16 79 THR A CA 1
ATOM 641 C C . THR A 1 79 ? -17.901 32.272 -17.110 1.00 36.16 79 THR A C 1
ATOM 643 O O . THR A 1 79 ? -17.332 31.382 -16.497 1.00 36.16 79 THR A O 1
ATOM 646 N N . LYS A 1 80 ? -19.228 32.439 -17.168 1.00 39.06 80 LYS A N 1
ATOM 647 C CA . LYS A 1 80 ? -20.339 31.495 -16.948 1.00 39.06 80 LYS A CA 1
ATOM 648 C C . LYS A 1 80 ? -20.091 30.262 -16.063 1.00 39.06 80 LYS A C 1
ATOM 650 O O . LYS A 1 80 ? -19.442 29.303 -16.463 1.00 39.06 80 LYS A O 1
ATOM 655 N N . ASN A 1 81 ? -20.789 30.277 -14.926 1.00 39.59 81 ASN A N 1
ATOM 656 C CA . ASN A 1 81 ? -21.172 29.131 -14.106 1.00 39.59 81 ASN A CA 1
ATOM 657 C C . ASN A 1 81 ? -21.554 27.911 -14.956 1.00 39.59 81 ASN A C 1
ATOM 659 O O . ASN A 1 81 ? -22.645 27.875 -15.515 1.00 39.59 81 ASN A O 1
ATOM 663 N N . ASN A 1 82 ? -20.679 26.913 -14.974 1.00 37.84 82 ASN A N 1
ATOM 664 C CA . ASN A 1 82 ? -21.049 25.507 -15.046 1.00 37.84 82 ASN A CA 1
ATOM 665 C C . ASN A 1 82 ? -20.286 24.834 -13.906 1.00 37.84 82 ASN A C 1
ATOM 667 O O . ASN A 1 82 ? -19.135 24.431 -14.068 1.00 37.84 82 ASN A O 1
ATOM 671 N N . SER A 1 83 ? -20.905 24.772 -12.729 1.00 42.16 83 SER A N 1
ATOM 672 C CA . SER A 1 83 ? -20.508 23.829 -11.690 1.00 42.16 83 SER A CA 1
ATOM 673 C C . SER A 1 83 ? -20.699 22.430 -12.271 1.00 42.16 83 SER A C 1
ATOM 675 O O . SER A 1 83 ? -21.805 21.897 -12.271 1.00 42.16 83 SER A O 1
ATOM 677 N N . ARG A 1 84 ? -19.636 21.879 -12.864 1.00 47.09 84 ARG A N 1
ATOM 678 C CA . ARG A 1 84 ? -19.553 20.462 -13.209 1.00 47.09 84 ARG A CA 1
ATOM 679 C C . ARG A 1 84 ? -19.590 19.720 -11.876 1.00 47.09 84 ARG A C 1
ATOM 681 O O . ARG A 1 84 ? -18.576 19.651 -11.189 1.00 47.09 84 ARG A O 1
ATOM 688 N N . GLU A 1 85 ? -20.767 19.243 -11.483 1.00 45.09 85 GLU A N 1
ATOM 689 C CA . GLU A 1 85 ? -20.869 18.129 -10.545 1.00 45.09 85 GLU A CA 1
ATOM 690 C C . GLU A 1 85 ? -20.009 17.010 -11.134 1.00 45.09 85 GLU A C 1
ATOM 692 O O . GLU A 1 85 ? -20.312 16.465 -12.195 1.00 45.09 85 GLU A O 1
ATOM 697 N N . PHE A 1 86 ? -18.847 16.770 -10.534 1.00 50.59 86 PHE A N 1
ATOM 698 C CA . PHE A 1 86 ? -17.975 15.691 -10.961 1.00 50.59 86 PHE A CA 1
ATOM 699 C C . PHE A 1 86 ? -18.608 14.404 -10.432 1.00 50.59 86 PHE A C 1
ATOM 701 O O . PHE A 1 86 ? -18.505 14.098 -9.244 1.00 50.59 86 PHE A O 1
ATOM 708 N N . ASN A 1 87 ? -19.342 13.696 -11.290 1.00 48.88 87 ASN A N 1
ATOM 709 C CA . ASN A 1 87 ? -19.955 12.420 -10.946 1.00 48.88 87 ASN A CA 1
ATOM 710 C C . ASN A 1 87 ? -18.847 11.405 -10.658 1.00 48.88 87 ASN A C 1
ATOM 712 O O . ASN A 1 87 ? -18.243 10.840 -11.566 1.00 48.88 87 ASN A O 1
ATOM 716 N N . LEU A 1 88 ? -18.586 11.153 -9.375 1.00 54.38 88 LEU A N 1
ATOM 717 C CA . LEU A 1 88 ? -17.642 10.127 -8.917 1.00 54.38 88 LEU A CA 1
ATOM 718 C C . LEU A 1 88 ? -18.004 8.726 -9.451 1.00 54.38 88 LEU A C 1
ATOM 720 O O . LEU A 1 88 ? -17.139 7.862 -9.543 1.00 54.38 88 LEU A O 1
ATOM 724 N N . SER A 1 89 ? -19.263 8.520 -9.850 1.00 53.72 89 SER A N 1
ATOM 725 C CA . SER A 1 89 ? -19.778 7.309 -10.498 1.00 53.72 89 SER A CA 1
ATOM 726 C C . SER A 1 89 ? -19.328 7.118 -11.953 1.00 53.72 89 SER A C 1
ATOM 728 O O . SER A 1 89 ? -19.490 6.023 -12.484 1.00 53.72 89 SER A O 1
ATOM 730 N N . GLU A 1 90 ? -18.774 8.144 -12.606 1.00 58.81 90 GLU A N 1
ATOM 731 C CA . GLU A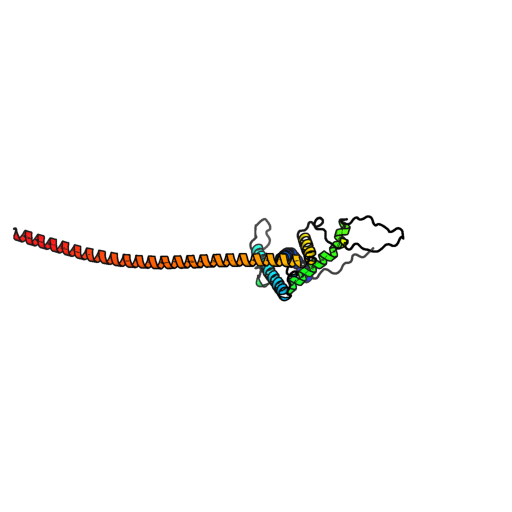 1 90 ? -18.289 8.068 -13.993 1.00 58.81 90 GLU A CA 1
ATOM 732 C C . GLU A 1 90 ? -16.801 7.694 -14.089 1.00 58.81 90 GLU A C 1
ATOM 734 O O . GLU A 1 90 ? -16.300 7.458 -15.188 1.00 58.81 90 GLU A O 1
ATOM 739 N N . LEU A 1 91 ? -16.080 7.612 -12.963 1.00 63.72 91 LEU A N 1
ATOM 740 C CA . LEU A 1 91 ? -14.693 7.150 -12.942 1.00 63.72 91 LEU A CA 1
ATOM 741 C C . LEU A 1 91 ? -14.656 5.629 -13.169 1.00 63.72 91 LEU A C 1
ATOM 743 O O . LEU A 1 91 ? -15.082 4.876 -12.292 1.00 63.72 91 LEU A O 1
ATOM 747 N N . PRO A 1 92 ? -14.132 5.144 -14.312 1.00 66.56 92 PRO A N 1
ATOM 748 C CA . PRO A 1 92 ? -14.017 3.713 -14.534 1.00 66.56 92 PRO A CA 1
ATOM 749 C C . PRO A 1 92 ? -13.034 3.137 -13.516 1.00 66.56 92 PRO A C 1
ATOM 751 O O . PRO A 1 92 ? -11.893 3.608 -13.422 1.00 66.56 92 PRO A O 1
ATOM 754 N N . MET A 1 93 ? -13.484 2.127 -12.768 1.00 77.75 93 MET A N 1
ATOM 755 C CA . MET A 1 93 ? -12.619 1.360 -11.880 1.00 77.75 93 MET A CA 1
ATOM 756 C C . MET A 1 93 ? -11.598 0.598 -12.717 1.00 77.75 93 MET A C 1
ATOM 758 O O . MET A 1 93 ? -11.950 -0.168 -13.615 1.00 77.75 93 MET A O 1
ATOM 762 N N . LEU A 1 94 ? -10.326 0.826 -12.420 1.00 82.62 94 LEU A N 1
ATOM 763 C CA . LEU A 1 94 ? -9.226 0.079 -13.008 1.00 82.62 94 LEU A CA 1
ATOM 764 C C . LEU A 1 94 ? -9.187 -1.320 -12.383 1.00 82.62 94 LEU A C 1
ATOM 766 O O . LEU A 1 94 ? -9.339 -1.442 -11.167 1.00 82.62 94 LEU A O 1
ATOM 770 N N . SER A 1 95 ? -8.978 -2.348 -13.206 1.00 87.88 95 SER A N 1
ATOM 771 C CA . SER A 1 95 ? -8.725 -3.725 -12.766 1.00 87.88 95 SER A CA 1
ATOM 772 C C . SER A 1 95 ? -7.228 -4.028 -12.746 1.00 87.88 95 SER A C 1
ATOM 774 O O . SER A 1 95 ? -6.460 -3.409 -13.492 1.00 87.88 95 SER A O 1
ATOM 776 N N . GLY A 1 96 ? -6.808 -5.017 -11.953 1.00 85.19 96 GLY A N 1
ATOM 777 C CA . GLY A 1 96 ? -5.413 -5.463 -11.907 1.00 85.19 96 GLY A CA 1
ATOM 778 C C . GLY A 1 96 ? -4.868 -5.866 -13.278 1.00 85.19 96 GLY A C 1
ATOM 779 O O . GLY A 1 96 ? -3.745 -5.504 -13.629 1.00 85.19 96 GLY A O 1
ATOM 780 N N . VAL A 1 97 ? -5.687 -6.524 -14.105 1.00 87.62 97 VAL A N 1
ATOM 781 C CA . VAL A 1 97 ? -5.320 -6.908 -15.482 1.00 87.62 97 VAL A CA 1
ATOM 782 C C . VAL A 1 97 ? -5.011 -5.685 -16.346 1.00 87.62 97 VAL A C 1
ATOM 784 O O . VAL A 1 97 ? -3.961 -5.631 -16.982 1.00 87.62 97 VAL A O 1
ATOM 787 N N . PHE A 1 98 ? -5.885 -4.674 -16.334 1.00 86.44 98 PHE A N 1
ATOM 788 C CA . PHE A 1 98 ? -5.672 -3.451 -17.111 1.00 86.44 98 PHE A CA 1
ATOM 789 C C . PHE A 1 98 ? -4.409 -2.710 -16.661 1.00 86.44 98 PHE A C 1
ATOM 791 O O . PHE A 1 98 ? -3.626 -2.228 -17.479 1.00 86.44 98 PHE A O 1
ATOM 798 N N . VAL A 1 99 ? -4.196 -2.631 -15.348 1.00 88.62 99 VAL A N 1
ATOM 799 C CA . VAL A 1 99 ? -3.032 -1.968 -14.755 1.00 88.62 99 VAL A CA 1
ATOM 800 C C . VAL A 1 99 ? -1.732 -2.680 -15.128 1.00 88.62 99 VAL A C 1
ATOM 802 O O . VAL A 1 99 ? -0.745 -2.021 -15.464 1.00 88.62 99 VAL A O 1
ATOM 805 N N . LYS A 1 100 ? -1.742 -4.015 -15.137 1.00 90.88 100 LYS A N 1
ATOM 806 C CA . LYS A 1 100 ? -0.620 -4.831 -15.604 1.00 90.88 100 LYS A CA 1
ATOM 807 C C . LYS A 1 100 ? -0.304 -4.562 -17.076 1.00 90.88 100 LYS A C 1
ATOM 809 O O . LYS A 1 100 ? 0.849 -4.300 -17.402 1.00 90.88 100 LYS A O 1
ATOM 814 N N . GLU A 1 101 ? -1.307 -4.569 -17.954 1.00 89.50 101 GLU A N 1
ATOM 815 C CA . GLU A 1 101 ? -1.116 -4.275 -19.383 1.00 89.50 101 GLU A CA 1
ATOM 816 C C . GLU A 1 101 ? -0.566 -2.861 -19.616 1.00 89.50 101 GLU A C 1
ATOM 818 O O . GLU A 1 101 ? 0.313 -2.654 -20.457 1.00 89.50 101 GLU A O 1
ATOM 823 N N . LEU A 1 102 ? -1.055 -1.882 -18.848 1.00 88.06 102 LEU A N 1
ATOM 824 C CA . LEU A 1 102 ? -0.572 -0.506 -18.902 1.00 88.06 102 LEU A CA 1
ATOM 825 C C . LEU A 1 102 ? 0.904 -0.420 -18.498 1.00 88.06 102 LEU A C 1
ATOM 827 O O . LEU A 1 102 ? 1.698 0.208 -19.199 1.00 88.06 102 LEU A O 1
ATOM 831 N N . PHE A 1 103 ? 1.280 -1.092 -17.408 1.00 91.06 103 PHE A N 1
ATOM 832 C CA . PHE A 1 103 ? 2.666 -1.185 -16.961 1.00 91.06 103 PHE A CA 1
ATOM 833 C C . PHE A 1 103 ? 3.564 -1.862 -18.005 1.00 91.06 103 PHE A C 1
ATOM 835 O O . PHE A 1 103 ? 4.619 -1.331 -18.346 1.00 91.06 103 PHE A O 1
ATOM 842 N N . GLU A 1 104 ? 3.146 -3.006 -18.547 1.00 90.88 104 GLU A N 1
ATOM 843 C CA . GLU A 1 104 ? 3.905 -3.733 -19.568 1.00 90.88 104 GLU A CA 1
ATOM 844 C C . GLU A 1 104 ? 4.095 -2.900 -20.841 1.00 90.88 104 GLU A C 1
ATOM 846 O O . GLU A 1 104 ? 5.167 -2.939 -21.443 1.00 90.88 104 GLU A O 1
ATOM 851 N N . SER A 1 105 ? 3.090 -2.107 -21.231 1.00 90.31 105 SER A N 1
ATOM 852 C CA . SER A 1 105 ? 3.208 -1.146 -22.332 1.00 90.31 105 SER A CA 1
ATOM 853 C C . SER A 1 105 ? 4.246 -0.062 -22.035 1.00 90.31 105 SER A C 1
ATOM 855 O O . SER A 1 105 ? 5.074 0.209 -22.901 1.00 90.31 105 SER A O 1
ATOM 857 N N . ILE A 1 106 ? 4.232 0.527 -20.834 1.00 90.00 106 ILE A N 1
ATOM 858 C CA . ILE A 1 106 ? 5.200 1.561 -20.428 1.00 90.00 106 ILE A CA 1
ATOM 859 C C . ILE A 1 106 ? 6.623 0.993 -20.418 1.00 90.00 106 ILE A C 1
ATOM 861 O O . ILE A 1 106 ? 7.536 1.607 -20.967 1.00 90.00 106 ILE A O 1
ATOM 865 N N . MET A 1 107 ? 6.815 -0.193 -19.836 1.00 89.69 107 MET A N 1
ATOM 866 C CA . MET A 1 107 ? 8.129 -0.835 -19.786 1.00 89.69 107 MET A CA 1
ATOM 867 C C . MET A 1 107 ? 8.633 -1.227 -21.169 1.00 89.69 107 MET A C 1
ATOM 869 O O . MET A 1 107 ? 9.817 -1.067 -21.433 1.00 89.69 107 MET A O 1
ATOM 873 N N . ARG A 1 108 ? 7.761 -1.703 -22.064 1.00 91.06 108 ARG A N 1
ATOM 874 C CA . ARG A 1 108 ? 8.151 -2.037 -23.439 1.00 91.06 108 ARG A CA 1
ATOM 875 C C . ARG A 1 108 ? 8.590 -0.799 -24.215 1.00 91.06 108 ARG A C 1
ATOM 877 O O . ARG A 1 108 ? 9.641 -0.824 -24.836 1.00 91.06 108 ARG A O 1
ATOM 884 N N . GLU A 1 109 ? 7.828 0.291 -24.123 1.00 90.00 109 GLU A N 1
ATOM 885 C CA . GLU A 1 109 ? 8.195 1.575 -24.737 1.00 90.00 109 GLU A CA 1
ATOM 886 C C . GLU A 1 109 ? 9.537 2.097 -24.210 1.00 90.00 109 GLU A C 1
ATOM 888 O O . GLU A 1 109 ? 10.349 2.608 -24.981 1.00 90.00 109 GLU A O 1
ATOM 893 N N . PHE A 1 110 ? 9.789 1.937 -22.908 1.00 90.56 110 PHE A N 1
ATOM 894 C CA . PHE A 1 110 ? 11.073 2.270 -22.303 1.00 90.56 110 PHE A CA 1
ATOM 895 C C . PHE A 1 110 ? 12.203 1.373 -22.831 1.00 90.56 110 PHE A C 1
ATOM 897 O O . PHE A 1 110 ? 13.186 1.900 -23.348 1.00 90.56 110 PHE A O 1
ATOM 904 N N . GLU A 1 111 ? 12.055 0.044 -22.752 1.00 88.81 111 GLU A N 1
ATOM 905 C CA . GLU A 1 111 ? 13.044 -0.951 -23.201 1.00 88.81 111 GLU A CA 1
ATOM 906 C C . GLU A 1 111 ? 13.420 -0.753 -24.683 1.00 88.81 111 GLU A C 1
ATOM 908 O O . GLU A 1 111 ? 14.606 -0.716 -25.016 1.00 88.81 111 GLU A O 1
ATOM 913 N N . ASP A 1 112 ? 12.432 -0.530 -25.555 1.00 88.69 112 ASP A N 1
ATOM 914 C CA . ASP A 1 112 ? 12.637 -0.270 -26.987 1.00 88.69 112 ASP A CA 1
ATOM 915 C C . ASP A 1 112 ? 13.357 1.069 -27.244 1.00 88.69 112 ASP A C 1
ATOM 917 O O . ASP A 1 112 ? 14.077 1.227 -28.235 1.00 88.69 112 ASP A O 1
ATOM 921 N N . GLY A 1 113 ? 13.185 2.045 -26.347 1.00 86.75 113 GLY A N 1
ATOM 922 C CA . GLY A 1 113 ? 13.821 3.360 -26.415 1.00 86.75 113 GLY A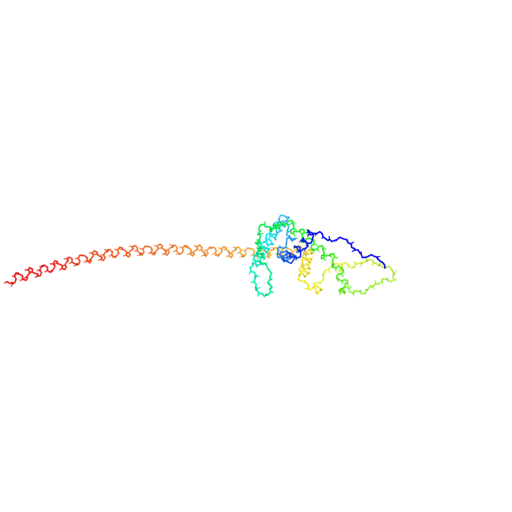 CA 1
ATOM 923 C C . GLY A 1 113 ? 15.280 3.384 -25.945 1.00 86.75 113 GLY A C 1
ATOM 924 O O . GLY A 1 113 ? 16.042 4.252 -26.386 1.00 86.75 113 GLY A O 1
ATOM 925 N N . VAL A 1 114 ? 15.696 2.432 -25.099 1.00 87.25 114 VAL A N 1
ATOM 926 C CA . VAL A 1 114 ? 17.039 2.390 -24.488 1.00 87.25 114 VAL A CA 1
ATOM 927 C C . VAL A 1 114 ? 18.173 2.465 -25.520 1.00 87.25 114 VAL A C 1
ATOM 929 O O . VAL A 1 114 ? 19.057 3.312 -25.351 1.00 87.25 114 VAL A O 1
ATOM 932 N N . PRO A 1 115 ? 18.185 1.672 -26.613 1.00 82.69 115 PRO A N 1
ATOM 933 C CA . PRO A 1 115 ? 19.287 1.705 -27.572 1.00 82.69 115 PRO A CA 1
ATOM 934 C C . PRO A 1 115 ? 19.422 3.082 -28.223 1.00 82.69 115 PRO A C 1
ATOM 936 O O . PRO A 1 115 ? 20.509 3.659 -28.279 1.00 82.69 115 PRO A O 1
ATOM 939 N N . GLN A 1 116 ? 18.304 3.662 -28.664 1.00 82.44 116 GLN A N 1
ATOM 940 C CA . GLN A 1 116 ? 18.310 4.978 -29.296 1.00 82.44 116 GLN A CA 1
ATOM 941 C C . GLN A 1 116 ? 18.742 6.072 -28.310 1.00 82.44 116 GLN A C 1
ATOM 943 O O . GLN A 1 116 ? 19.497 6.979 -28.678 1.00 82.44 116 GLN A O 1
ATOM 948 N N . TYR A 1 117 ? 18.299 5.983 -27.055 1.00 84.31 117 TYR A N 1
ATOM 949 C CA . TYR A 1 117 ? 18.683 6.918 -26.005 1.00 84.31 117 TYR A CA 1
ATOM 950 C C . TYR A 1 117 ? 20.18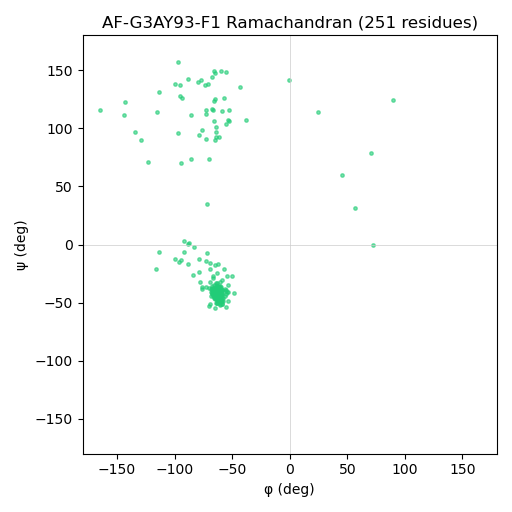9 6.868 -25.730 1.00 84.31 117 TYR A C 1
ATOM 952 O O . TYR A 1 117 ? 20.859 7.906 -25.757 1.00 84.31 117 TYR A O 1
ATOM 960 N N . ASN A 1 118 ? 20.732 5.662 -25.555 1.00 82.88 118 ASN A N 1
ATOM 961 C CA . ASN A 1 118 ? 22.152 5.415 -25.321 1.00 82.88 118 ASN A CA 1
ATOM 962 C C . ASN A 1 118 ? 23.024 5.899 -26.489 1.00 82.88 118 ASN A C 1
ATOM 964 O O . ASN A 1 118 ? 24.093 6.481 -26.266 1.00 82.88 118 ASN A O 1
ATOM 968 N N . TRP A 1 119 ? 22.549 5.723 -27.729 1.00 76.94 119 TRP A N 1
ATOM 969 C CA . TRP A 1 119 ? 23.193 6.252 -28.934 1.00 76.94 119 TRP A CA 1
ATOM 970 C C . TRP A 1 119 ? 23.283 7.774 -28.916 1.00 76.94 119 TRP A C 1
ATOM 972 O O . TRP A 1 119 ? 24.370 8.340 -29.074 1.00 76.94 119 TRP A O 1
ATOM 982 N N . ASN A 1 120 ? 22.155 8.439 -28.673 1.00 81.06 120 ASN A N 1
ATOM 983 C CA . ASN A 1 120 ? 22.075 9.897 -28.655 1.00 81.06 120 ASN A CA 1
ATOM 984 C C . ASN A 1 120 ? 22.956 10.503 -27.549 1.00 81.06 120 ASN A C 1
ATOM 986 O O . ASN A 1 120 ? 23.623 11.514 -27.777 1.00 81.06 120 ASN A O 1
ATOM 990 N N . HIS A 1 121 ? 23.026 9.844 -26.389 1.00 76.81 121 HIS A N 1
ATOM 991 C CA . HIS A 1 121 ? 23.807 10.287 -25.231 1.00 76.81 121 HIS A CA 1
ATOM 992 C C . HIS A 1 121 ? 25.260 9.794 -25.227 1.00 76.81 121 HIS A C 1
ATOM 994 O O . HIS A 1 121 ? 26.025 10.153 -24.334 1.00 76.81 121 HIS A O 1
ATOM 1000 N N . ARG A 1 122 ? 25.685 9.033 -26.247 1.00 73.69 122 ARG A N 1
ATOM 1001 C CA . ARG A 1 122 ? 27.079 8.584 -26.440 1.00 73.69 122 ARG A CA 1
ATOM 1002 C C . ARG A 1 122 ? 27.641 7.790 -25.248 1.00 73.69 122 ARG A C 1
ATOM 1004 O O . ARG A 1 122 ? 28.847 7.828 -25.005 1.00 73.69 122 ARG A O 1
ATOM 1011 N N . ILE A 1 123 ? 26.778 7.057 -24.547 1.00 70.50 123 ILE A N 1
ATOM 1012 C CA . ILE A 1 123 ? 27.077 6.366 -23.280 1.00 70.50 123 ILE A CA 1
ATOM 1013 C C . ILE A 1 123 ? 28.081 5.216 -23.475 1.00 70.50 123 ILE A C 1
ATOM 1015 O O . ILE A 1 123 ? 28.891 4.937 -22.596 1.00 70.50 123 ILE A O 1
ATOM 1019 N N . TYR A 1 124 ? 28.125 4.630 -24.675 1.00 63.97 124 TYR A N 1
ATOM 1020 C CA . TYR A 1 124 ? 29.065 3.572 -25.053 1.00 63.97 124 TYR A CA 1
ATOM 1021 C C . TYR A 1 124 ? 29.886 3.980 -26.277 1.00 63.97 124 TYR A C 1
ATOM 1023 O O . TYR A 1 124 ? 29.707 3.478 -27.383 1.00 63.97 124 TYR A O 1
ATOM 1031 N N . ARG A 1 125 ? 30.800 4.936 -26.097 1.00 54.94 125 ARG A N 1
ATOM 1032 C CA . ARG A 1 125 ? 31.836 5.238 -27.093 1.00 54.94 125 ARG A CA 1
ATOM 1033 C C . ARG A 1 125 ? 33.041 4.327 -26.898 1.00 54.94 125 ARG A C 1
ATOM 1035 O O . ARG A 1 125 ? 34.092 4.774 -26.449 1.00 54.94 125 ARG A O 1
ATOM 1042 N N . THR A 1 126 ? 32.933 3.060 -27.265 1.00 49.69 126 THR A N 1
ATOM 1043 C CA . THR A 1 126 ? 34.145 2.311 -27.610 1.00 49.69 126 THR A CA 1
ATOM 1044 C C . THR A 1 126 ? 34.550 2.680 -29.037 1.00 49.69 126 THR A C 1
ATOM 1046 O O . THR A 1 126 ? 33.707 2.877 -29.914 1.00 49.69 126 THR A O 1
ATOM 1049 N N . ARG A 1 127 ? 35.858 2.844 -29.285 1.00 47.16 127 ARG A N 1
ATOM 1050 C CA . ARG A 1 127 ? 36.365 2.868 -30.664 1.00 47.16 127 ARG A CA 1
ATOM 1051 C C . ARG A 1 127 ? 35.936 1.554 -31.300 1.00 47.16 127 ARG A C 1
ATOM 1053 O O . ARG A 1 127 ? 36.240 0.505 -30.743 1.00 47.16 127 ARG A O 1
ATOM 1060 N N . VAL A 1 128 ? 35.263 1.623 -32.445 1.00 52.22 128 VAL A N 1
ATOM 1061 C CA . VAL A 1 128 ? 35.045 0.457 -33.303 1.00 52.22 128 VAL A CA 1
ATOM 1062 C C . VAL A 1 128 ? 36.427 -0.118 -33.605 1.00 52.22 128 VAL A C 1
ATOM 1064 O O . VAL A 1 128 ? 37.199 0.480 -34.357 1.00 52.22 128 VAL A O 1
ATOM 1067 N N . VAL A 1 129 ? 36.787 -1.220 -32.949 1.00 49.50 129 VAL A N 1
ATOM 1068 C CA . VAL A 1 129 ? 37.977 -1.981 -33.315 1.00 49.50 129 VAL A CA 1
ATOM 1069 C C . VAL A 1 129 ? 37.544 -2.791 -34.522 1.00 49.50 129 VAL A C 1
ATOM 1071 O O . VAL A 1 129 ? 36.909 -3.826 -34.376 1.00 49.50 129 VAL A O 1
ATOM 1074 N N . VAL A 1 130 ? 37.805 -2.260 -35.716 1.00 55.72 130 VAL A N 1
ATOM 1075 C CA . VAL A 1 130 ? 37.691 -3.050 -36.941 1.00 55.72 130 VAL A CA 1
ATOM 1076 C C . VAL A 1 130 ? 38.788 -4.107 -36.844 1.00 55.72 130 VAL A C 1
ATOM 1078 O O . VAL A 1 130 ? 39.962 -3.727 -36.760 1.00 55.72 130 VAL A O 1
ATOM 1081 N N . PRO A 1 131 ? 38.450 -5.402 -36.763 1.00 56.44 131 PRO A N 1
ATOM 1082 C CA . PRO A 1 131 ? 39.471 -6.430 -36.708 1.00 56.44 131 PRO A CA 1
ATOM 1083 C C . PRO A 1 131 ? 40.228 -6.444 -38.055 1.00 56.44 131 PRO A C 1
ATOM 1085 O O . PRO A 1 131 ? 39.715 -6.002 -39.089 1.00 56.44 131 PRO A O 1
ATOM 1088 N N . ALA A 1 132 ? 41.517 -6.801 -38.025 1.00 60.12 132 ALA A N 1
ATOM 1089 C CA . ALA A 1 132 ? 42.469 -6.566 -39.127 1.00 60.12 132 ALA A CA 1
ATOM 1090 C C . ALA A 1 132 ? 42.106 -7.282 -40.447 1.00 60.12 132 ALA A C 1
ATOM 1092 O O . ALA A 1 132 ? 42.613 -6.944 -41.513 1.00 60.12 132 ALA A O 1
ATOM 1093 N N . ASP A 1 133 ? 41.221 -8.261 -40.352 1.00 66.94 133 ASP A N 1
ATOM 1094 C CA . ASP A 1 133 ? 40.613 -9.097 -41.379 1.00 66.94 133 ASP A CA 1
ATOM 1095 C C . ASP A 1 133 ? 39.406 -8.444 -42.082 1.00 66.94 133 ASP A C 1
ATOM 1097 O O . ASP A 1 133 ? 38.871 -9.009 -43.033 1.00 66.94 133 ASP A O 1
ATOM 1101 N N . GLY A 1 134 ? 38.990 -7.236 -41.681 1.00 59.75 134 GLY A N 1
ATOM 1102 C CA . GLY A 1 134 ? 37.998 -6.432 -42.409 1.00 59.75 134 GLY A CA 1
ATOM 1103 C C . GLY A 1 134 ? 36.558 -6.949 -42.324 1.00 59.75 134 GLY A C 1
ATOM 1104 O O . GLY A 1 134 ? 35.646 -6.316 -42.861 1.00 59.75 134 GLY A O 1
ATOM 1105 N N . HIS A 1 135 ? 36.327 -8.054 -41.619 1.00 58.44 135 HIS A N 1
ATOM 1106 C CA . HIS A 1 135 ? 34.991 -8.500 -41.271 1.00 58.44 135 HIS A CA 1
ATOM 1107 C C . HIS A 1 135 ? 34.431 -7.573 -40.186 1.00 58.44 135 HIS A C 1
ATOM 1109 O O . HIS A 1 135 ? 34.954 -7.493 -39.076 1.00 58.44 135 HIS A O 1
ATOM 1115 N N . GLN A 1 136 ? 33.364 -6.838 -40.515 1.00 56.94 136 GLN A N 1
ATOM 1116 C CA . GLN A 1 136 ? 32.509 -6.227 -39.502 1.00 56.94 136 GLN A CA 1
ATOM 1117 C C . GLN A 1 136 ? 31.854 -7.370 -38.736 1.00 56.94 136 GLN A C 1
ATOM 1119 O O . GLN A 1 136 ? 30.804 -7.865 -39.140 1.00 56.94 136 GLN A O 1
ATOM 1124 N N . ASP A 1 137 ? 32.497 -7.832 -37.669 1.00 49.44 137 ASP A N 1
ATOM 1125 C CA . ASP A 1 137 ? 31.826 -8.730 -36.752 1.00 49.44 137 ASP A CA 1
ATOM 1126 C C . ASP A 1 137 ? 30.701 -7.916 -36.107 1.00 49.44 137 ASP A C 1
ATOM 1128 O O . ASP A 1 137 ? 30.931 -6.966 -35.357 1.00 49.44 137 ASP A O 1
ATOM 1132 N N . GLY A 1 138 ? 29.471 -8.211 -36.525 1.00 49.38 138 GLY A N 1
ATOM 1133 C CA . GLY A 1 138 ? 28.245 -7.511 -36.154 1.00 49.38 138 GLY A CA 1
ATOM 1134 C C . GLY A 1 138 ? 27.830 -7.791 -34.714 1.00 49.38 138 GLY A C 1
ATOM 1135 O O . GLY A 1 138 ? 26.637 -7.881 -34.430 1.00 49.38 138 GLY A O 1
ATOM 1136 N N . SER A 1 139 ? 28.795 -7.950 -33.808 1.00 50.50 139 SER A N 1
ATOM 1137 C CA . SER A 1 139 ? 28.587 -8.035 -32.372 1.00 50.50 139 SER A CA 1
ATOM 1138 C C . SER A 1 139 ? 28.152 -6.658 -31.862 1.00 50.50 139 SER A C 1
ATOM 1140 O O . SER A 1 139 ? 28.893 -5.906 -31.235 1.00 50.50 139 SER A O 1
ATOM 1142 N N . ILE A 1 140 ? 26.901 -6.313 -32.176 1.00 49.69 140 ILE A N 1
ATOM 1143 C CA . ILE A 1 140 ? 26.150 -5.231 -31.553 1.00 49.69 140 ILE A CA 1
ATOM 1144 C C . ILE A 1 140 ? 26.212 -5.510 -30.055 1.00 49.69 140 ILE A C 1
ATOM 1146 O O . ILE A 1 140 ? 25.645 -6.483 -29.560 1.00 49.69 140 ILE A O 1
ATOM 1150 N N . TYR A 1 141 ? 27.002 -4.702 -29.354 1.00 53.41 141 TYR A N 1
ATOM 1151 C CA . TYR A 1 141 ? 27.288 -4.875 -27.942 1.00 53.41 141 TYR A CA 1
ATOM 1152 C C . TYR A 1 141 ? 25.973 -4.980 -27.163 1.00 53.41 141 TYR A C 1
ATOM 1154 O O . TYR A 1 141 ? 25.232 -4.006 -27.089 1.00 53.41 141 TYR A O 1
ATOM 1162 N N . TYR A 1 142 ? 25.698 -6.131 -26.540 1.00 52.16 142 TYR A N 1
ATOM 1163 C CA . TYR A 1 142 ? 24.532 -6.328 -25.664 1.00 52.16 142 TYR A CA 1
ATOM 1164 C C . TYR A 1 142 ? 24.392 -5.217 -24.607 1.00 52.16 142 TYR A C 1
ATOM 1166 O O . TYR A 1 142 ? 23.278 -4.889 -24.211 1.00 52.16 142 TYR A O 1
ATOM 1174 N N . ALA A 1 143 ? 25.507 -4.586 -24.215 1.00 58.53 143 ALA A N 1
ATOM 1175 C CA . ALA A 1 143 ? 25.562 -3.415 -23.338 1.00 58.53 143 ALA A CA 1
ATOM 1176 C C . ALA A 1 143 ? 24.710 -2.225 -23.822 1.00 58.53 143 ALA A C 1
ATOM 1178 O O . ALA A 1 143 ? 24.240 -1.443 -23.007 1.00 58.53 143 ALA A O 1
ATOM 1179 N N . PHE A 1 144 ? 24.465 -2.098 -25.128 1.00 64.88 144 PHE A N 1
ATOM 1180 C CA . PHE A 1 144 ? 23.700 -0.993 -25.707 1.00 64.88 144 PHE A CA 1
ATOM 1181 C C . PHE A 1 144 ? 22.208 -1.027 -25.354 1.00 64.88 144 PHE A C 1
ATOM 1183 O O . PHE A 1 144 ? 21.549 0.010 -25.398 1.00 64.88 144 PHE A O 1
ATOM 1190 N N . ASN A 1 145 ? 21.700 -2.199 -24.964 1.00 71.06 145 ASN A N 1
ATOM 1191 C CA . ASN A 1 145 ? 20.311 -2.411 -24.560 1.00 71.06 145 ASN A CA 1
ATOM 1192 C C . ASN A 1 145 ? 20.105 -2.251 -23.045 1.00 71.06 145 ASN A C 1
ATOM 1194 O O . ASN A 1 145 ? 19.002 -2.477 -22.557 1.00 71.06 145 ASN A O 1
ATOM 1198 N N . PHE A 1 146 ? 21.148 -1.887 -22.290 1.00 80.06 146 PHE A N 1
ATOM 1199 C CA . PHE A 1 146 ? 21.031 -1.629 -20.859 1.00 80.06 146 PHE A CA 1
ATOM 1200 C C . PHE A 1 146 ? 20.845 -0.129 -20.613 1.00 80.06 146 PHE A C 1
ATOM 1202 O O . PHE A 1 146 ? 21.641 0.673 -21.110 1.00 80.06 146 PHE A O 1
ATOM 1209 N N . PRO A 1 147 ? 19.814 0.283 -19.857 1.00 84.06 147 PRO A N 1
ATOM 1210 C CA . PRO A 1 147 ? 19.684 1.671 -19.449 1.00 84.06 147 PRO A CA 1
ATOM 1211 C C . PRO A 1 147 ? 20.851 2.032 -18.524 1.00 84.06 147 PRO A C 1
ATOM 1213 O O . PRO A 1 147 ? 21.335 1.180 -17.781 1.00 84.06 147 PRO A O 1
ATOM 1216 N N . VAL A 1 148 ? 21.308 3.284 -18.566 1.00 82.56 148 VAL A N 1
ATOM 1217 C CA . VAL A 1 148 ? 22.316 3.824 -17.642 1.00 82.56 148 VAL A CA 1
ATOM 1218 C C . VAL A 1 148 ? 21.671 4.921 -16.819 1.00 82.56 148 VAL A C 1
ATOM 1220 O O . VAL A 1 148 ? 21.272 5.953 -17.356 1.00 82.56 148 VAL A O 1
ATOM 1223 N N . LYS A 1 149 ? 21.551 4.676 -15.514 1.00 81.06 149 LYS A N 1
ATOM 1224 C CA . LYS A 1 149 ? 20.777 5.503 -14.585 1.00 81.06 149 LYS A CA 1
ATOM 1225 C C . LYS A 1 149 ? 21.186 6.975 -14.618 1.00 81.06 149 LYS A C 1
ATOM 1227 O O . LYS A 1 149 ? 20.325 7.845 -14.624 1.00 81.06 149 LYS A O 1
ATOM 1232 N N . GLU A 1 150 ? 22.483 7.253 -14.704 1.00 80.75 150 GLU A N 1
ATOM 1233 C CA . GLU A 1 150 ? 23.052 8.605 -14.722 1.00 80.75 150 GLU A CA 1
ATOM 1234 C C . GLU A 1 150 ? 22.659 9.415 -15.962 1.00 80.75 150 GLU A C 1
ATOM 1236 O O . GLU A 1 150 ? 22.798 10.638 -15.969 1.00 80.75 150 GLU A O 1
ATOM 1241 N N . ALA A 1 151 ? 22.187 8.753 -17.017 1.00 79.38 151 ALA A N 1
ATOM 1242 C CA . ALA A 1 151 ? 21.795 9.417 -18.246 1.00 79.38 151 ALA A CA 1
ATOM 1243 C C . ALA A 1 151 ? 20.332 9.865 -18.256 1.00 79.38 151 ALA A C 1
ATOM 1245 O O . ALA A 1 151 ? 19.986 10.707 -19.080 1.00 79.38 151 ALA A O 1
ATOM 1246 N N . TYR A 1 152 ? 19.481 9.344 -17.369 1.00 84.38 152 TYR A N 1
ATOM 1247 C CA . TYR A 1 152 ? 18.067 9.714 -17.287 1.00 84.38 152 TYR A CA 1
ATOM 1248 C C . TYR A 1 152 ? 17.851 10.803 -16.232 1.00 84.38 152 TYR A C 1
ATOM 1250 O O . TYR A 1 152 ? 18.428 10.770 -15.149 1.00 84.38 152 TYR A O 1
ATOM 1258 N N . SER A 1 153 ? 17.022 11.798 -16.552 1.00 83.81 153 SER A N 1
ATOM 1259 C CA . SER A 1 153 ? 16.696 12.909 -15.636 1.00 83.81 153 SER A CA 1
ATOM 1260 C C . SER A 1 153 ? 15.220 12.956 -15.242 1.00 83.81 153 SER A C 1
ATOM 1262 O O . SER A 1 153 ? 14.883 13.559 -14.225 1.00 83.81 153 SER A O 1
ATOM 1264 N N . GLN A 1 154 ? 14.337 12.346 -16.037 1.00 87.44 154 GLN A N 1
ATOM 1265 C CA . GLN A 1 154 ? 12.913 12.266 -15.717 1.00 87.44 154 GLN A CA 1
ATOM 1266 C C . GLN A 1 154 ? 12.677 11.199 -14.647 1.00 87.44 154 GLN A C 1
ATOM 1268 O O . GLN A 1 154 ? 13.327 10.151 -14.640 1.00 87.44 154 GLN A O 1
ATOM 1273 N N . ARG A 1 155 ? 11.757 11.477 -13.720 1.00 87.50 155 ARG A N 1
ATOM 1274 C CA . ARG A 1 155 ? 11.487 10.601 -12.570 1.00 87.50 155 ARG A CA 1
ATOM 1275 C C . ARG A 1 155 ? 10.936 9.253 -13.027 1.00 87.50 155 ARG A C 1
ATOM 1277 O O . ARG A 1 155 ? 11.321 8.222 -12.489 1.00 87.50 155 ARG A O 1
ATOM 1284 N N . GLU A 1 156 ? 10.080 9.275 -14.037 1.00 89.19 156 GLU A N 1
ATOM 1285 C CA . GLU A 1 156 ? 9.475 8.113 -14.675 1.00 89.19 156 GLU A CA 1
ATOM 1286 C C . GLU A 1 156 ? 10.555 7.187 -15.241 1.00 89.19 156 GLU A C 1
ATOM 1288 O O . GLU A 1 156 ? 10.591 6.006 -14.907 1.00 89.19 156 GLU A O 1
ATOM 1293 N N . ASP A 1 157 ? 11.486 7.738 -16.023 1.00 88.06 157 ASP A N 1
ATOM 1294 C CA . ASP A 1 157 ? 12.572 6.977 -16.646 1.00 88.06 157 ASP A CA 1
ATOM 1295 C C . ASP A 1 157 ? 13.546 6.403 -15.609 1.00 88.06 157 ASP A C 1
ATOM 1297 O O . ASP A 1 157 ? 14.056 5.292 -15.770 1.00 88.06 157 ASP A O 1
ATOM 1301 N N . LEU A 1 158 ? 13.785 7.132 -14.513 1.00 88.62 158 LEU A N 1
ATOM 1302 C CA . LEU A 1 158 ? 14.580 6.636 -13.389 1.00 88.62 158 LEU A CA 1
ATOM 1303 C C . LEU A 1 158 ? 13.907 5.435 -12.718 1.00 88.62 158 LEU A C 1
ATOM 1305 O O . LEU A 1 158 ? 14.577 4.438 -12.457 1.00 88.62 158 LEU A O 1
ATOM 1309 N N . ILE A 1 159 ? 12.593 5.493 -12.479 1.00 89.00 159 ILE A N 1
ATOM 1310 C CA . ILE A 1 159 ? 11.847 4.363 -11.909 1.00 89.00 159 ILE A CA 1
ATOM 1311 C C . ILE A 1 159 ? 11.838 3.178 -12.884 1.00 89.00 159 ILE A C 1
ATOM 1313 O O . ILE A 1 159 ? 12.100 2.051 -12.467 1.00 89.00 159 ILE A O 1
ATOM 1317 N N . CYS A 1 160 ? 11.609 3.409 -14.179 1.00 88.75 160 CYS A N 1
ATOM 1318 C CA . CYS A 1 160 ? 11.695 2.363 -15.203 1.00 88.75 160 CYS A CA 1
ATOM 1319 C C . CYS A 1 160 ? 13.086 1.715 -15.248 1.00 88.75 160 CYS A C 1
ATOM 1321 O O . CYS A 1 160 ? 13.191 0.496 -15.366 1.00 88.75 160 CYS A O 1
ATOM 1323 N N . THR A 1 161 ? 14.152 2.505 -15.094 1.00 87.94 161 THR A N 1
ATOM 1324 C CA . THR A 1 161 ? 15.532 2.004 -15.018 1.00 87.94 161 THR A CA 1
ATOM 1325 C C . THR A 1 161 ? 15.729 1.085 -13.809 1.00 87.94 161 THR A C 1
ATOM 1327 O O . THR A 1 161 ? 16.285 -0.003 -13.952 1.00 87.94 161 THR A O 1
ATOM 1330 N N . GLU A 1 162 ? 15.230 1.472 -12.631 1.00 86.56 162 GLU A N 1
ATOM 1331 C CA . GLU A 1 162 ? 15.265 0.618 -11.434 1.00 86.56 162 GLU A CA 1
ATOM 1332 C C . GLU A 1 162 ? 14.488 -0.687 -11.649 1.00 86.56 162 GLU A C 1
ATOM 1334 O O . GLU A 1 162 ? 15.012 -1.7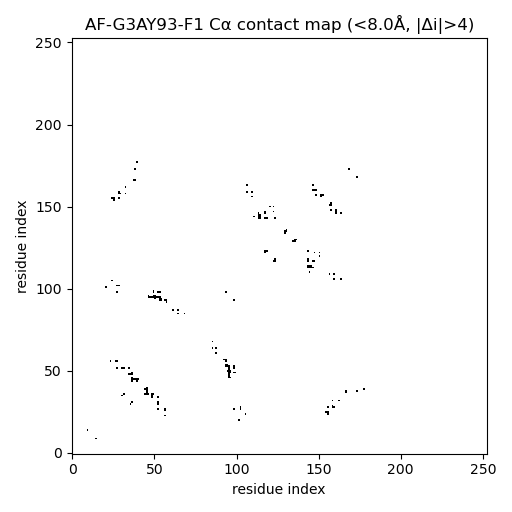76 -11.416 1.00 86.56 162 GLU A O 1
ATOM 1339 N N . LEU A 1 163 ? 13.260 -0.597 -12.164 1.00 86.94 163 LEU A N 1
ATOM 1340 C CA . LEU A 1 163 ? 12.416 -1.758 -12.456 1.00 86.94 163 LEU A CA 1
ATOM 1341 C C . LEU A 1 163 ? 13.054 -2.695 -13.494 1.00 86.94 163 LEU A C 1
ATOM 1343 O O . LEU A 1 163 ? 12.968 -3.918 -13.358 1.00 86.94 163 LEU A O 1
ATOM 1347 N N . PHE A 1 164 ? 13.745 -2.142 -14.494 1.00 85.94 164 PHE A N 1
ATOM 1348 C CA . PHE A 1 164 ? 14.500 -2.911 -15.479 1.00 85.94 164 PHE A CA 1
ATOM 1349 C C . PHE A 1 164 ? 15.617 -3.725 -14.820 1.00 85.94 164 PHE A C 1
ATOM 1351 O O . PHE A 1 164 ? 15.745 -4.922 -15.084 1.00 85.94 164 PHE A O 1
ATOM 1358 N N . TYR A 1 165 ? 16.397 -3.118 -13.921 1.00 82.81 165 TYR A N 1
ATOM 1359 C CA . TYR A 1 165 ? 17.437 -3.852 -13.204 1.00 82.81 165 TYR A CA 1
ATOM 1360 C C . TYR A 1 165 ? 16.847 -4.931 -12.298 1.00 82.81 165 TYR A C 1
ATOM 1362 O O . TYR A 1 165 ? 17.347 -6.055 -12.310 1.00 82.81 165 TYR A O 1
ATOM 1370 N N . LEU A 1 166 ? 15.747 -4.641 -11.591 1.00 79.38 166 LEU A N 1
ATOM 1371 C CA . LEU A 1 166 ? 15.055 -5.598 -10.716 1.00 79.38 166 LEU A CA 1
ATOM 1372 C C . LEU A 1 166 ? 14.569 -6.859 -11.462 1.00 79.38 166 LEU A C 1
ATOM 1374 O O . LEU A 1 166 ? 14.569 -7.952 -10.886 1.00 79.38 166 LEU A O 1
ATOM 1378 N N . LYS A 1 167 ? 14.223 -6.751 -12.753 1.00 72.81 167 LYS A N 1
ATOM 1379 C CA . LYS A 1 167 ? 13.851 -7.891 -13.617 1.00 72.81 167 LYS A CA 1
ATOM 1380 C C . LYS A 1 167 ? 14.986 -8.919 -13.728 1.00 72.81 167 LYS A C 1
ATOM 1382 O O . LYS A 1 167 ? 14.729 -10.123 -13.652 1.00 72.81 167 LYS A O 1
ATOM 1387 N N . GLY A 1 168 ? 16.228 -8.440 -13.841 1.00 63.22 168 GLY A N 1
ATOM 1388 C CA . GLY A 1 168 ? 17.447 -9.244 -13.989 1.00 63.22 168 GLY A CA 1
ATOM 1389 C C . GLY A 1 168 ? 18.104 -9.696 -12.681 1.00 63.22 168 GLY A C 1
ATOM 1390 O O . GLY A 1 168 ? 19.145 -10.347 -12.722 1.00 63.22 168 GLY A O 1
ATOM 1391 N N . ILE A 1 169 ? 17.529 -9.358 -11.524 1.00 65.00 169 ILE A N 1
ATOM 1392 C CA . ILE A 1 169 ? 18.105 -9.708 -10.224 1.00 65.00 169 ILE A CA 1
ATOM 1393 C C . ILE A 1 169 ? 17.998 -11.214 -9.938 1.00 65.00 169 ILE A C 1
ATOM 1395 O O . ILE A 1 169 ? 16.958 -11.840 -10.173 1.00 65.00 169 ILE A O 1
ATOM 1399 N N . ASP A 1 170 ? 19.083 -11.761 -9.382 1.00 60.53 170 ASP A N 1
ATOM 1400 C CA . ASP A 1 170 ? 19.210 -13.147 -8.928 1.00 60.53 170 ASP A CA 1
ATOM 1401 C C . ASP A 1 170 ? 18.180 -13.506 -7.840 1.00 60.53 170 ASP A C 1
ATOM 1403 O O . ASP A 1 170 ? 17.766 -12.669 -7.028 1.00 60.53 170 ASP A O 1
ATOM 1407 N N . VAL A 1 171 ? 17.774 -14.775 -7.812 1.00 61.31 171 VAL A N 1
ATOM 1408 C CA . VAL A 1 171 ? 16.751 -15.328 -6.911 1.00 61.31 171 VAL A CA 1
ATOM 1409 C C . VAL A 1 171 ? 17.069 -15.010 -5.446 1.00 61.31 171 VAL A C 1
ATOM 1411 O O . VAL A 1 171 ? 16.167 -14.699 -4.672 1.00 61.31 171 VAL A O 1
ATOM 1414 N N . GLU A 1 172 ? 18.350 -14.986 -5.068 1.00 60.88 172 GLU A N 1
ATOM 1415 C CA . GLU A 1 172 ? 18.788 -14.686 -3.701 1.00 60.88 172 GLU A CA 1
ATOM 1416 C C . GLU A 1 172 ? 18.396 -13.271 -3.239 1.00 60.88 172 GLU A C 1
ATOM 1418 O O . GLU A 1 172 ? 17.934 -13.064 -2.114 1.00 60.88 172 GLU A O 1
ATOM 1423 N N . THR A 1 1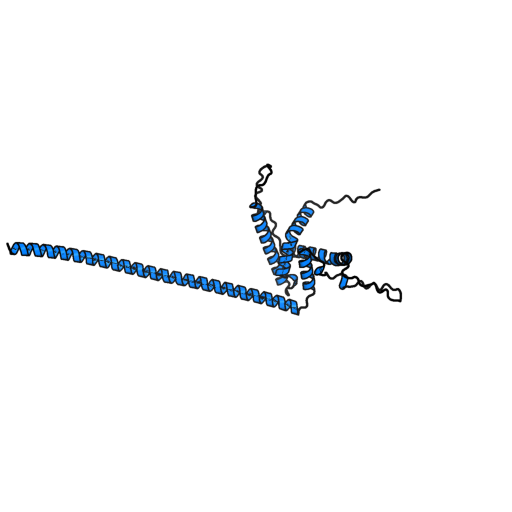73 ? 18.544 -12.273 -4.105 1.00 67.25 173 THR A N 1
ATOM 1424 C CA . THR A 1 173 ? 18.213 -10.883 -3.764 1.00 67.25 173 THR A CA 1
ATOM 1425 C C . THR A 1 173 ? 16.701 -10.659 -3.811 1.00 67.25 173 THR A C 1
ATOM 1427 O O . THR A 1 173 ? 16.167 -9.930 -2.973 1.00 67.25 173 THR A O 1
ATOM 1430 N N . LYS A 1 174 ? 15.983 -11.358 -4.703 1.00 67.06 174 LYS A N 1
ATOM 1431 C CA . LYS A 1 174 ? 14.509 -11.403 -4.695 1.00 67.06 174 LYS A CA 1
ATOM 1432 C C . LYS A 1 174 ? 13.973 -11.997 -3.388 1.00 67.06 174 LYS A C 1
ATOM 1434 O O . LYS A 1 174 ? 13.053 -11.434 -2.790 1.00 67.06 174 LYS A O 1
ATOM 1439 N N . ALA A 1 175 ? 14.605 -13.057 -2.887 1.00 63.06 175 ALA A N 1
ATOM 1440 C CA . ALA A 1 175 ? 14.285 -13.649 -1.592 1.00 63.06 175 ALA A CA 1
ATOM 1441 C C . ALA A 1 175 ? 14.587 -12.691 -0.423 1.00 63.06 175 ALA A C 1
ATOM 1443 O O . ALA A 1 175 ? 13.781 -12.586 0.501 1.00 63.06 175 ALA A O 1
ATOM 1444 N N . LYS A 1 176 ? 15.695 -11.933 -0.470 1.00 74.12 176 LYS A N 1
ATOM 1445 C CA . LYS A 1 176 ? 16.012 -10.903 0.543 1.00 74.12 176 LYS A CA 1
ATOM 1446 C C . LYS A 1 176 ? 14.966 -9.789 0.585 1.00 74.12 176 LYS A C 1
ATOM 1448 O O . LYS A 1 176 ? 14.451 -9.496 1.657 1.00 74.12 176 LYS A O 1
ATOM 1453 N N . ILE A 1 177 ? 14.589 -9.230 -0.566 1.00 70.56 177 ILE A N 1
ATOM 1454 C CA . ILE A 1 177 ? 13.557 -8.181 -0.643 1.00 70.56 177 ILE A CA 1
ATOM 1455 C C . ILE A 1 177 ? 12.209 -8.706 -0.129 1.00 70.56 177 ILE A C 1
ATOM 1457 O O . ILE A 1 177 ? 11.512 -8.014 0.615 1.00 70.56 177 ILE A O 1
ATOM 1461 N N . SER A 1 178 ? 11.850 -9.940 -0.486 1.00 68.00 178 SER A N 1
ATOM 1462 C CA . SER A 1 178 ? 10.610 -10.578 -0.025 1.00 68.00 178 SER A CA 1
ATOM 1463 C C . SER A 1 178 ? 10.617 -10.814 1.487 1.00 68.00 178 SER A C 1
ATOM 1465 O O . SER A 1 178 ? 9.634 -10.515 2.167 1.00 68.00 178 SER A O 1
ATOM 1467 N N . LYS A 1 179 ? 11.751 -11.258 2.039 1.00 74.25 179 LYS A N 1
ATOM 1468 C CA . LYS A 1 179 ? 11.956 -11.397 3.484 1.00 74.25 179 LYS A CA 1
ATOM 1469 C C . LYS A 1 179 ? 11.833 -10.054 4.207 1.00 74.25 179 LYS A C 1
ATOM 1471 O O . LYS A 1 179 ? 11.136 -9.981 5.216 1.00 74.25 179 LYS A O 1
ATOM 1476 N N . ASP A 1 180 ? 12.445 -8.994 3.686 1.00 75.94 180 ASP A N 1
ATOM 1477 C CA . ASP A 1 180 ? 12.375 -7.658 4.288 1.00 75.94 180 ASP A CA 1
ATOM 1478 C C . ASP A 1 180 ? 10.942 -7.103 4.277 1.00 75.94 180 ASP A C 1
ATOM 1480 O O . ASP A 1 180 ? 10.486 -6.532 5.270 1.00 75.94 180 ASP A O 1
ATOM 1484 N N . LYS A 1 181 ? 10.189 -7.328 3.190 1.00 76.75 181 LYS A N 1
ATOM 1485 C CA . LYS A 1 181 ? 8.758 -6.985 3.110 1.00 76.75 181 LYS A CA 1
ATOM 1486 C C . LYS A 1 181 ? 7.919 -7.756 4.129 1.00 76.75 181 LYS A C 1
ATOM 1488 O O . LYS A 1 181 ? 7.050 -7.165 4.769 1.00 76.75 181 LYS A O 1
ATOM 1493 N N . LEU A 1 182 ? 8.179 -9.053 4.300 1.00 73.75 182 LEU A N 1
ATOM 1494 C CA . LEU A 1 182 ? 7.483 -9.878 5.288 1.00 73.75 182 LEU A CA 1
ATOM 1495 C C . LEU A 1 182 ? 7.752 -9.388 6.716 1.00 73.75 182 LEU A C 1
ATOM 1497 O O . LEU A 1 182 ? 6.814 -9.253 7.497 1.00 73.75 182 LEU A O 1
ATOM 1501 N N . ILE A 1 183 ? 9.011 -9.073 7.038 1.00 75.12 183 ILE A N 1
ATOM 1502 C CA . ILE A 1 183 ? 9.394 -8.545 8.354 1.00 75.12 183 ILE A CA 1
ATOM 1503 C C . ILE A 1 183 ? 8.638 -7.248 8.649 1.00 75.12 183 ILE A C 1
ATOM 1505 O O . ILE A 1 183 ? 8.058 -7.135 9.725 1.00 75.12 183 ILE A O 1
ATOM 1509 N N . ARG A 1 184 ? 8.567 -6.314 7.687 1.00 76.69 184 ARG A N 1
ATOM 1510 C CA . ARG A 1 184 ? 7.808 -5.061 7.856 1.00 76.69 184 ARG A CA 1
ATOM 1511 C C . ARG A 1 184 ? 6.337 -5.312 8.174 1.00 76.69 184 ARG A C 1
ATOM 1513 O O . ARG A 1 184 ? 5.838 -4.778 9.161 1.00 76.69 184 ARG A O 1
ATOM 1520 N N . ARG A 1 185 ? 5.671 -6.188 7.411 1.00 75.81 185 ARG A N 1
ATOM 1521 C CA . ARG A 1 185 ? 4.261 -6.542 7.655 1.00 75.81 185 ARG A CA 1
ATOM 1522 C C . ARG A 1 185 ? 4.045 -7.145 9.040 1.00 75.81 185 ARG A C 1
ATOM 1524 O O . ARG A 1 185 ? 3.076 -6.798 9.705 1.00 75.81 185 ARG A O 1
ATOM 1531 N N . ILE A 1 186 ? 4.939 -8.031 9.481 1.00 76.38 186 ILE A N 1
ATOM 1532 C CA . ILE A 1 186 ? 4.862 -8.628 10.820 1.00 76.38 186 ILE A CA 1
ATOM 1533 C C . ILE A 1 186 ? 5.008 -7.539 11.887 1.00 76.38 186 ILE A C 1
ATOM 1535 O O . ILE A 1 186 ? 4.172 -7.462 12.782 1.00 76.38 186 ILE A O 1
ATOM 1539 N N . THR A 1 187 ? 6.006 -6.658 11.764 1.00 77.19 187 THR A N 1
ATOM 1540 C CA . THR A 1 187 ? 6.217 -5.574 12.736 1.00 77.19 187 THR A CA 1
ATOM 1541 C C . THR A 1 187 ? 5.057 -4.581 12.781 1.00 77.19 187 THR A C 1
ATOM 1543 O O . THR A 1 187 ? 4.654 -4.156 13.862 1.00 77.19 187 THR A O 1
ATOM 1546 N N . GLU A 1 188 ? 4.473 -4.242 11.632 1.00 79.56 188 GLU A N 1
ATOM 1547 C CA . GLU A 1 188 ? 3.290 -3.379 11.555 1.00 79.56 188 GLU A CA 1
ATOM 1548 C C . GLU A 1 188 ? 2.087 -4.053 12.222 1.00 79.56 188 GLU A C 1
ATOM 1550 O O . GLU A 1 188 ? 1.444 -3.460 13.087 1.00 79.56 188 GLU A O 1
ATOM 1555 N N . GLN A 1 189 ? 1.839 -5.328 11.922 1.00 77.75 189 GLN A N 1
ATOM 1556 C CA . GLN A 1 189 ? 0.738 -6.080 12.518 1.00 77.75 189 GLN A CA 1
ATOM 1557 C C . GLN A 1 189 ? 0.897 -6.254 14.039 1.00 77.75 189 GLN A C 1
ATOM 1559 O O . GLN A 1 189 ? -0.087 -6.220 14.780 1.00 77.75 189 GLN A O 1
ATOM 1564 N N . GLU A 1 190 ? 2.120 -6.449 14.530 1.00 76.62 190 GLU A N 1
ATOM 1565 C CA . GLU A 1 190 ? 2.415 -6.478 15.964 1.00 76.62 190 GLU A CA 1
ATOM 1566 C C . GLU A 1 190 ? 2.176 -5.114 16.616 1.00 76.62 190 GLU A C 1
ATOM 1568 O O . GLU A 1 190 ? 1.586 -5.049 17.699 1.00 76.62 190 GLU A O 1
ATOM 1573 N N . SER A 1 191 ? 2.544 -4.021 15.945 1.00 79.94 191 SER A N 1
ATOM 1574 C CA . SER A 1 191 ? 2.263 -2.667 16.430 1.00 79.94 191 SER A CA 1
ATOM 1575 C C . SER A 1 191 ? 0.755 -2.391 16.529 1.00 79.94 191 SER A C 1
ATOM 1577 O O . SER A 1 191 ? 0.287 -1.915 17.564 1.00 79.94 191 SER A O 1
ATOM 1579 N N . GLU A 1 192 ? -0.034 -2.801 15.531 1.00 77.38 192 GLU A N 1
ATOM 1580 C CA . GLU A 1 192 ? -1.494 -2.654 15.533 1.00 77.38 192 GLU A CA 1
ATOM 1581 C C . GLU A 1 192 ? -2.163 -3.498 16.621 1.00 77.38 192 GLU A C 1
ATOM 1583 O O . GLU A 1 192 ? -3.065 -3.027 17.314 1.00 77.38 192 GLU A O 1
ATOM 1588 N N . LYS A 1 193 ? -1.711 -4.743 16.816 1.00 79.38 193 LYS A N 1
ATOM 1589 C CA . LYS A 1 193 ? -2.191 -5.595 17.915 1.00 79.38 193 LYS A CA 1
ATOM 1590 C C . LYS A 1 193 ? -1.898 -4.963 19.273 1.00 79.38 193 LYS A C 1
ATOM 1592 O O . LYS A 1 193 ? -2.756 -4.988 20.150 1.00 79.38 193 LYS A O 1
ATOM 1597 N N . THR A 1 194 ? -0.714 -4.376 19.436 1.00 78.50 194 THR A N 1
ATOM 1598 C CA . THR A 1 194 ? -0.316 -3.707 20.682 1.00 78.50 194 THR A CA 1
ATOM 1599 C C . THR A 1 194 ? -1.188 -2.479 20.954 1.00 78.50 194 THR A C 1
ATOM 1601 O O . THR A 1 194 ? -1.632 -2.289 22.086 1.00 78.50 194 THR A O 1
ATOM 1604 N N . LEU A 1 195 ? -1.498 -1.690 19.918 1.00 79.12 195 LEU A N 1
ATOM 1605 C CA . LEU A 1 195 ? -2.418 -0.553 20.014 1.00 79.12 195 LEU A CA 1
ATOM 1606 C C . LEU A 1 195 ? -3.829 -0.993 20.421 1.00 79.12 195 LEU A C 1
ATOM 1608 O O . LEU A 1 195 ? -4.378 -0.439 21.369 1.00 79.12 195 LEU A O 1
ATOM 1612 N N . ARG A 1 196 ? -4.378 -2.043 19.795 1.00 80.69 196 ARG A N 1
ATOM 1613 C CA . ARG A 1 196 ? -5.708 -2.574 20.151 1.00 80.69 196 ARG A CA 1
ATOM 1614 C C . ARG A 1 196 ? -5.777 -3.076 21.593 1.00 80.69 196 ARG A C 1
ATOM 1616 O O . ARG A 1 196 ? -6.720 -2.763 22.308 1.00 80.69 196 ARG A O 1
ATOM 1623 N N . ILE A 1 197 ? -4.754 -3.800 22.056 1.00 83.62 197 ILE A N 1
ATOM 1624 C CA . ILE A 1 197 ? -4.680 -4.254 23.456 1.00 83.62 197 ILE A CA 1
ATOM 1625 C C . ILE A 1 197 ? -4.642 -3.054 24.415 1.00 83.62 197 ILE A C 1
ATOM 1627 O O . ILE A 1 197 ? -5.273 -3.087 25.473 1.00 83.62 197 ILE A O 1
ATOM 1631 N N . ALA A 1 198 ? -3.914 -1.991 24.064 1.00 83.50 198 ALA A N 1
ATOM 1632 C CA . ALA A 1 198 ? -3.857 -0.778 24.874 1.00 83.50 198 ALA A CA 1
ATOM 1633 C C . ALA A 1 198 ? -5.216 -0.056 24.936 1.00 83.50 198 ALA A C 1
ATOM 1635 O O . ALA A 1 198 ? -5.607 0.410 26.008 1.00 83.50 198 ALA A O 1
ATOM 1636 N N . GLU A 1 199 ? -5.950 -0.003 23.823 1.00 87.56 199 GLU A N 1
ATOM 1637 C CA . GLU A 1 199 ? -7.311 0.542 23.759 1.00 87.56 199 GLU A CA 1
ATOM 1638 C C . GLU A 1 199 ? -8.288 -0.270 24.620 1.00 87.56 199 GLU A C 1
ATOM 1640 O O . GLU A 1 199 ? -8.983 0.305 25.462 1.00 87.56 199 GLU A O 1
ATOM 1645 N N . ASP A 1 200 ? -8.273 -1.600 24.500 1.00 88.75 200 ASP A N 1
ATOM 1646 C CA . ASP A 1 200 ? -9.125 -2.501 25.285 1.00 88.75 200 ASP A CA 1
ATOM 1647 C C . ASP A 1 200 ? -8.853 -2.378 26.794 1.00 88.75 200 ASP A C 1
ATOM 1649 O O . ASP A 1 200 ? -9.782 -2.303 27.606 1.00 88.75 200 ASP A O 1
ATOM 1653 N N . LEU A 1 201 ? -7.577 -2.297 27.194 1.00 87.44 201 LEU A N 1
ATOM 1654 C CA . LEU A 1 201 ? -7.186 -2.077 28.591 1.00 87.44 201 LEU A CA 1
ATOM 1655 C C . LEU A 1 201 ? -7.667 -0.723 29.115 1.00 87.44 201 LEU A C 1
ATOM 1657 O O . LEU A 1 201 ? -8.116 -0.625 30.263 1.00 87.44 201 LEU A O 1
ATOM 1661 N N . ASN A 1 202 ? -7.580 0.323 28.294 1.00 90.25 202 ASN A N 1
ATOM 1662 C CA . ASN A 1 202 ? -8.054 1.645 28.677 1.00 90.25 202 ASN A CA 1
ATOM 1663 C C . ASN A 1 202 ? -9.580 1.650 28.854 1.00 90.25 202 ASN A C 1
ATOM 1665 O O . ASN A 1 202 ? -10.084 2.150 29.860 1.00 90.25 202 ASN A O 1
ATOM 1669 N N . GLN A 1 203 ? -10.310 1.000 27.947 1.00 90.88 203 GLN A N 1
ATOM 1670 C CA . GLN A 1 203 ? -11.762 0.874 28.030 1.00 90.88 203 GLN A CA 1
ATOM 1671 C C . GLN A 1 203 ? -12.203 0.082 29.269 1.00 90.88 203 GLN A C 1
ATOM 1673 O O . GLN A 1 203 ? -13.125 0.490 29.983 1.00 90.88 203 GLN A O 1
ATOM 1678 N N . ALA A 1 204 ? -11.510 -1.015 29.585 1.00 89.88 204 ALA A N 1
ATOM 1679 C CA . ALA A 1 204 ? -11.763 -1.790 30.797 1.00 89.88 204 ALA A CA 1
ATOM 1680 C C . ALA A 1 204 ? -11.534 -0.955 32.067 1.00 89.88 204 ALA A C 1
ATOM 1682 O O . ALA A 1 204 ? -12.330 -1.030 33.010 1.00 89.88 204 ALA A O 1
ATOM 1683 N N . ARG A 1 205 ? -10.479 -0.128 32.081 1.00 92.19 205 ARG A N 1
ATOM 1684 C CA . ARG A 1 205 ? -10.147 0.778 33.190 1.00 92.19 205 ARG A CA 1
ATOM 1685 C C . ARG A 1 205 ? -11.196 1.874 33.381 1.00 92.19 205 ARG A C 1
ATOM 1687 O O . ARG A 1 205 ? -11.565 2.155 34.520 1.00 92.19 205 ARG A O 1
ATOM 1694 N N . ILE A 1 206 ? -11.699 2.460 32.294 1.00 92.25 206 ILE A N 1
ATOM 1695 C CA . ILE A 1 206 ? -12.807 3.427 32.337 1.00 92.25 206 ILE A CA 1
ATOM 1696 C C . ILE A 1 206 ? -14.049 2.757 32.937 1.00 92.25 206 ILE A C 1
ATOM 1698 O O . ILE A 1 206 ? -14.549 3.213 33.961 1.00 92.25 206 ILE A O 1
ATOM 1702 N N . SER A 1 207 ? -14.449 1.591 32.419 1.00 92.94 207 SER A N 1
ATOM 1703 C CA . SER A 1 207 ? -15.619 0.859 32.926 1.00 92.94 207 SER A CA 1
ATOM 1704 C C . SER A 1 207 ? -15.508 0.475 34.410 1.00 92.94 207 SER A C 1
ATOM 1706 O O . SER A 1 207 ? -16.499 0.505 35.143 1.00 92.94 207 SER A O 1
ATOM 1708 N N . THR A 1 208 ? -14.312 0.116 34.892 1.00 93.06 208 THR A N 1
ATOM 1709 C CA . THR A 1 208 ? -14.116 -0.182 36.323 1.00 93.06 208 THR A CA 1
ATOM 1710 C C . THR A 1 208 ? -14.209 1.066 37.194 1.00 93.06 208 THR A C 1
ATOM 1712 O O . THR A 1 208 ? -14.740 0.991 38.304 1.00 93.06 208 THR A O 1
ATOM 1715 N N . ASN A 1 209 ? -13.707 2.202 36.712 1.00 92.56 209 ASN A N 1
ATOM 1716 C CA . ASN A 1 209 ? -13.827 3.474 37.413 1.00 92.56 209 ASN A CA 1
ATOM 1717 C C . ASN A 1 209 ? -15.278 3.957 37.465 1.00 92.56 209 ASN A C 1
ATOM 1719 O O . ASN A 1 209 ? -15.706 4.402 38.526 1.00 92.56 209 ASN A O 1
ATOM 1723 N N . ASP A 1 210 ? -16.048 3.787 36.390 1.00 94.06 210 ASP A N 1
ATOM 1724 C CA . ASP A 1 210 ? -17.467 4.158 36.354 1.00 94.06 210 ASP A CA 1
ATOM 1725 C C . ASP A 1 210 ? -18.276 3.367 37.388 1.00 94.06 210 ASP A C 1
ATOM 1727 O O . ASP A 1 210 ? -18.997 3.950 38.194 1.00 94.06 210 ASP A O 1
ATOM 1731 N N . LYS A 1 211 ? -18.063 2.046 37.475 1.00 93.44 211 LYS A N 1
ATOM 1732 C CA . LYS A 1 211 ? -18.706 1.205 38.503 1.00 93.44 211 LYS A CA 1
ATOM 1733 C C . LYS A 1 211 ? -18.334 1.624 39.926 1.00 93.44 211 LYS A C 1
ATOM 1735 O O . LYS A 1 211 ? -19.160 1.557 40.835 1.00 93.44 211 LYS A O 1
ATOM 1740 N N . ARG A 1 212 ? -17.080 2.035 40.146 1.00 94.31 212 ARG A N 1
ATOM 1741 C CA . ARG A 1 212 ? -16.630 2.558 41.447 1.00 94.31 212 ARG A CA 1
ATOM 1742 C C . ARG A 1 212 ? -17.287 3.894 41.769 1.00 94.31 212 ARG A C 1
ATOM 1744 O O . ARG A 1 212 ? -17.697 4.098 42.908 1.00 94.31 212 ARG A O 1
ATOM 1751 N N . LEU A 1 213 ? -17.398 4.776 40.779 1.00 94.12 213 LEU A N 1
ATOM 1752 C CA . LEU A 1 213 ? -18.065 6.063 40.915 1.00 94.12 213 LEU A CA 1
ATOM 1753 C C . LEU A 1 213 ? -19.541 5.868 41.280 1.00 94.12 213 LEU A C 1
ATOM 1755 O O . LEU A 1 213 ? -20.006 6.465 42.247 1.00 94.12 213 LEU A O 1
ATOM 1759 N N . GLU A 1 214 ? -20.250 4.983 40.574 1.00 94.88 214 GLU A N 1
ATOM 1760 C CA . GLU A 1 214 ? -21.644 4.631 40.875 1.00 94.88 214 GLU A CA 1
ATOM 1761 C C . GLU A 1 214 ? -21.807 4.097 42.301 1.00 94.88 214 GLU A C 1
ATOM 1763 O O . GLU A 1 214 ? -22.686 4.553 43.033 1.00 94.88 214 GLU A O 1
ATOM 1768 N N . ALA A 1 215 ? -20.929 3.189 42.738 1.00 94.69 215 ALA A N 1
ATOM 1769 C CA . ALA A 1 215 ? -20.960 2.671 44.104 1.00 94.69 215 ALA A CA 1
ATOM 1770 C C . ALA A 1 215 ? -20.757 3.780 45.154 1.00 94.69 215 ALA A C 1
ATOM 1772 O O . ALA A 1 215 ? -21.485 3.828 46.146 1.00 94.69 215 ALA A O 1
ATOM 1773 N N . CYS A 1 216 ? -19.817 4.705 44.925 1.00 93.00 216 CYS A N 1
ATOM 1774 C CA . CYS A 1 216 ? -19.610 5.856 45.806 1.00 93.00 216 CYS A CA 1
ATOM 1775 C C . CYS A 1 216 ? -20.816 6.804 45.829 1.00 93.00 216 CYS A C 1
ATOM 1777 O O . CYS A 1 216 ? -21.173 7.303 46.895 1.00 93.00 216 CYS A O 1
ATOM 1779 N N . ILE A 1 217 ? -21.459 7.042 44.683 1.00 94.50 217 ILE A N 1
ATOM 1780 C CA . ILE A 1 217 ? -22.672 7.868 44.596 1.00 94.50 217 ILE A CA 1
ATOM 1781 C C . ILE A 1 217 ? -23.806 7.236 45.413 1.00 94.50 217 ILE A C 1
ATOM 1783 O O . ILE A 1 217 ? -24.475 7.930 46.177 1.00 94.50 217 ILE A O 1
ATOM 1787 N N . GLU A 1 218 ? -24.008 5.924 45.301 1.00 95.31 218 GLU A N 1
ATOM 1788 C CA . GLU A 1 218 ? -25.026 5.213 46.080 1.00 95.31 218 GLU A CA 1
ATOM 1789 C C . GLU A 1 218 ? -24.725 5.214 47.587 1.00 95.31 218 GLU A C 1
ATOM 1791 O O . GLU A 1 218 ? -25.636 5.364 48.406 1.00 95.31 218 GLU A O 1
ATOM 1796 N N . GLU A 1 219 ? -23.456 5.106 47.989 1.00 95.12 219 GLU A N 1
ATOM 1797 C CA . GLU A 1 219 ? -23.074 5.269 49.395 1.00 95.12 219 GLU A CA 1
ATOM 1798 C C . GLU A 1 219 ? -23.316 6.687 49.919 1.00 95.12 219 GLU A C 1
ATOM 1800 O O . GLU A 1 219 ? -23.792 6.838 51.048 1.00 95.12 219 GLU A O 1
ATOM 1805 N N . LEU A 1 220 ? -23.020 7.719 49.122 1.00 93.88 220 LEU A N 1
ATOM 1806 C CA . LEU A 1 220 ? -23.289 9.110 49.491 1.00 93.88 220 LEU A CA 1
ATOM 1807 C C . LEU A 1 220 ? -24.785 9.336 49.714 1.00 93.88 220 LEU A C 1
ATOM 1809 O O . LEU A 1 220 ? -25.165 9.794 50.788 1.00 93.88 220 LEU A O 1
ATOM 1813 N N . LYS A 1 221 ? -25.641 8.878 48.791 1.00 96.38 221 LYS A N 1
ATOM 1814 C CA . LYS A 1 221 ? -27.104 8.963 48.950 1.00 96.38 221 LYS A CA 1
ATOM 1815 C C . LYS A 1 221 ? -27.595 8.307 50.242 1.00 96.38 221 LYS A C 1
ATOM 1817 O O . LYS A 1 221 ? -28.450 8.857 50.933 1.00 96.38 221 LYS A O 1
ATOM 1822 N N . LYS A 1 222 ? -27.058 7.132 50.599 1.00 96.31 222 LYS A N 1
ATOM 1823 C CA . LYS A 1 222 ? -27.408 6.447 51.860 1.00 96.31 222 LYS A CA 1
ATOM 1824 C C . LYS A 1 222 ? -26.994 7.259 53.086 1.00 96.31 222 LYS A C 1
ATOM 1826 O O . LYS A 1 222 ? -27.730 7.286 54.073 1.00 96.31 222 LYS A O 1
ATOM 1831 N N . LYS A 1 223 ? -25.821 7.896 53.042 1.00 95.50 223 LYS A N 1
ATOM 1832 C CA . LYS A 1 223 ? -25.332 8.752 54.129 1.00 95.50 223 LYS A CA 1
ATOM 1833 C C . LYS A 1 223 ? -26.158 10.029 54.259 1.00 95.50 223 LYS A C 1
ATOM 1835 O O . LYS A 1 223 ? -26.505 10.371 55.384 1.00 95.50 223 LYS A O 1
ATOM 1840 N N . ASP A 1 224 ? -26.552 10.655 53.156 1.00 96.62 224 ASP A N 1
ATOM 1841 C CA . ASP A 1 224 ? -27.418 11.842 53.168 1.00 96.62 224 ASP A CA 1
ATOM 1842 C C . ASP A 1 224 ? -28.786 11.530 53.788 1.00 96.62 224 ASP A C 1
ATOM 1844 O O . ASP A 1 224 ? -29.218 12.203 54.722 1.00 96.62 224 ASP A O 1
ATOM 1848 N N . LEU A 1 225 ? -29.412 10.421 53.378 1.00 96.12 225 LEU A N 1
ATOM 1849 C CA . LEU A 1 225 ? -30.641 9.912 54.003 1.00 96.12 225 LEU A CA 1
ATOM 1850 C C . LEU A 1 225 ? -30.473 9.680 55.511 1.00 96.12 225 LEU A C 1
ATOM 1852 O O . LEU A 1 225 ? -31.376 9.971 56.300 1.00 96.12 225 LEU A O 1
ATOM 1856 N N . ARG A 1 226 ? -29.313 9.160 55.933 1.00 95.75 226 ARG A N 1
ATOM 1857 C CA . ARG A 1 226 ? -29.021 8.957 57.355 1.00 95.75 226 ARG A CA 1
ATOM 1858 C C . ARG A 1 226 ? -28.898 10.287 58.098 1.00 95.75 226 ARG A C 1
ATOM 1860 O O . ARG A 1 226 ? -29.455 10.399 59.190 1.00 95.75 226 ARG A O 1
ATOM 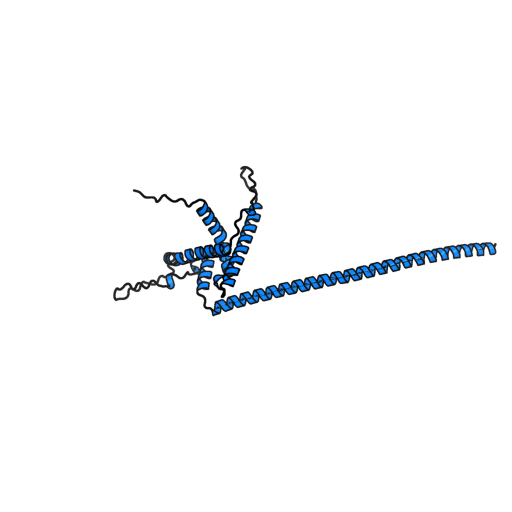1867 N N . ILE A 1 227 ? -28.227 11.279 57.519 1.00 95.75 227 ILE A N 1
ATOM 1868 C CA . ILE A 1 227 ? -28.121 12.630 58.086 1.00 95.75 227 ILE A CA 1
ATOM 1869 C C . ILE A 1 227 ? -29.516 13.239 58.247 1.00 95.75 227 ILE A C 1
ATOM 1871 O O . ILE A 1 227 ? -29.862 13.657 59.346 1.00 95.75 227 ILE A O 1
ATOM 1875 N N . GLU A 1 228 ? -30.372 13.172 57.224 1.00 95.44 228 GLU A N 1
ATOM 1876 C CA . GLU A 1 228 ? -31.747 13.684 57.311 1.00 95.44 228 GLU A CA 1
ATOM 1877 C C . GLU A 1 228 ? -32.586 13.001 58.400 1.00 95.44 228 GLU A C 1
ATOM 1879 O O . GLU A 1 228 ? -33.444 13.634 59.024 1.00 95.44 228 GLU A O 1
ATOM 1884 N N . THR A 1 229 ? -32.395 11.694 58.625 1.00 95.81 229 THR A N 1
ATOM 1885 C CA . THR A 1 229 ? -33.076 11.006 59.735 1.00 95.81 229 THR A CA 1
ATOM 1886 C C . THR A 1 229 ? -32.589 11.491 61.096 1.00 95.81 229 THR A C 1
ATOM 1888 O O . THR A 1 229 ? -33.419 11.742 61.967 1.00 95.81 229 THR A O 1
ATOM 1891 N N . LEU A 1 230 ? -31.275 11.672 61.261 1.00 95.25 230 LEU A N 1
ATOM 1892 C CA . LEU A 1 230 ? -30.683 12.169 62.504 1.00 95.25 230 LEU A CA 1
ATOM 1893 C C . LEU A 1 230 ? -31.083 13.625 62.776 1.00 95.25 230 LEU A C 1
ATOM 1895 O O . LEU A 1 230 ? -31.401 13.964 63.911 1.00 95.25 230 LEU A O 1
ATOM 1899 N N . ASP A 1 231 ? -31.161 14.465 61.745 1.00 95.88 231 ASP A N 1
ATOM 1900 C CA . ASP A 1 231 ? -31.621 15.852 61.867 1.00 95.88 231 ASP A CA 1
ATOM 1901 C C . ASP A 1 231 ? -33.082 15.942 62.319 1.00 95.88 231 ASP A C 1
ATOM 1903 O O . ASP A 1 231 ? -33.430 16.771 63.165 1.00 95.88 231 ASP A O 1
ATOM 1907 N N . ARG A 1 232 ? -33.957 15.073 61.796 1.00 95.75 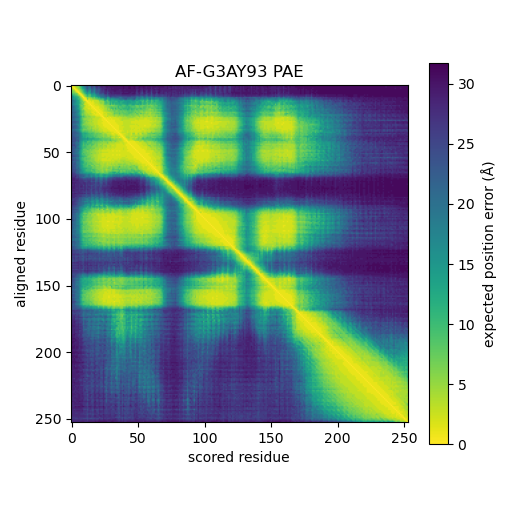232 ARG A N 1
ATOM 1908 C CA . ARG A 1 232 ? -35.357 14.993 62.246 1.00 95.75 232 ARG A CA 1
ATOM 1909 C C . ARG A 1 232 ? -35.472 14.547 63.701 1.00 95.75 232 ARG A C 1
ATOM 1911 O O . ARG A 1 232 ? -36.314 15.067 64.430 1.00 95.75 232 ARG A O 1
ATOM 1918 N N . GLU A 1 233 ? -34.648 13.593 64.116 1.00 95.25 233 GLU A N 1
ATOM 1919 C CA . GLU A 1 233 ? -34.624 13.096 65.492 1.00 95.25 233 GLU A CA 1
ATOM 1920 C C . GLU A 1 233 ? -34.097 14.161 66.464 1.00 95.25 233 GLU A C 1
ATOM 1922 O O . GLU A 1 233 ? -34.741 14.433 67.476 1.00 95.25 233 GLU A O 1
ATOM 1927 N N . ASN A 1 234 ? -33.017 14.861 66.105 1.00 95.19 234 ASN A N 1
ATOM 1928 C CA . ASN A 1 234 ? -32.504 15.998 66.871 1.00 95.19 234 ASN A CA 1
ATOM 1929 C C . ASN A 1 234 ? -33.538 17.121 67.013 1.00 95.19 234 ASN A C 1
ATOM 1931 O O . ASN A 1 234 ? -33.693 17.661 68.106 1.00 95.19 234 ASN A O 1
ATOM 1935 N N . LYS A 1 235 ? -34.281 17.459 65.950 1.00 95.69 235 LYS A N 1
ATOM 1936 C CA . LYS A 1 235 ? -35.369 18.450 66.038 1.00 95.69 235 LYS A CA 1
ATOM 1937 C C . LYS A 1 235 ? -36.448 18.032 67.035 1.00 95.69 235 LYS A C 1
ATOM 1939 O O . LYS A 1 235 ? -36.799 18.832 67.895 1.00 95.69 235 LYS A O 1
ATOM 1944 N N . ARG A 1 236 ? -36.904 16.776 66.987 1.00 94.56 236 ARG A N 1
ATOM 1945 C CA . ARG A 1 236 ? -37.873 16.245 67.965 1.00 94.56 236 ARG A CA 1
ATOM 1946 C C . ARG A 1 236 ? -37.351 16.297 69.396 1.00 94.56 236 ARG A C 1
ATOM 1948 O O . ARG A 1 236 ? -38.103 16.628 70.303 1.00 94.56 236 ARG A O 1
ATOM 1955 N N . LEU A 1 237 ? -36.078 15.965 69.606 1.00 95.25 237 LEU A N 1
ATOM 1956 C CA . LEU A 1 237 ? -35.457 16.044 70.930 1.00 95.25 237 LEU A CA 1
ATOM 1957 C C . LEU A 1 237 ? -35.362 17.490 71.429 1.00 95.25 237 LEU A C 1
ATOM 1959 O O . LEU A 1 237 ? -35.580 17.730 72.613 1.00 95.25 237 LEU A O 1
ATOM 1963 N N . MET A 1 238 ? -35.074 18.455 70.550 1.00 93.75 238 MET A N 1
ATOM 1964 C CA . MET A 1 238 ? -35.096 19.876 70.912 1.00 93.75 238 MET A CA 1
ATOM 1965 C C . MET A 1 238 ? -36.499 20.350 71.289 1.00 93.75 238 MET A C 1
ATOM 1967 O O . MET A 1 238 ? -36.641 21.016 72.309 1.00 93.75 238 MET A O 1
ATOM 1971 N N . GLU A 1 239 ? -37.520 19.978 70.514 1.00 93.75 239 GLU A N 1
ATOM 1972 C CA . GLU A 1 239 ? -38.923 20.284 70.826 1.00 93.75 239 GLU A CA 1
ATOM 1973 C C . GLU A 1 239 ? -39.321 19.698 72.187 1.00 93.75 239 GLU A C 1
ATOM 1975 O O . GLU A 1 239 ? -39.820 20.424 73.042 1.00 93.75 239 GLU A O 1
ATOM 1980 N N . LEU A 1 240 ? -39.010 18.419 72.431 1.00 94.56 240 LEU A N 1
ATOM 1981 C CA . LEU A 1 240 ? -39.283 17.752 73.706 1.00 94.56 240 LEU A CA 1
ATOM 1982 C C . LEU A 1 240 ? -38.571 18.438 74.881 1.00 94.56 240 LEU A C 1
ATOM 1984 O O . LEU A 1 240 ? -39.177 18.669 75.924 1.00 94.56 240 LEU A O 1
ATOM 1988 N N . ASN A 1 241 ? -37.290 18.782 74.716 1.00 92.50 241 ASN A N 1
ATOM 1989 C CA . ASN A 1 241 ? -36.534 19.510 75.734 1.00 92.50 241 ASN A CA 1
ATOM 1990 C C . ASN A 1 241 ? -37.144 20.885 76.016 1.00 92.50 241 ASN A C 1
ATOM 1992 O O . ASN A 1 241 ? -37.166 21.310 77.168 1.00 92.50 241 ASN A O 1
ATOM 1996 N N . GLN A 1 242 ? -37.635 21.577 74.987 1.00 94.50 242 GLN A N 1
ATOM 1997 C CA . GLN A 1 242 ? -38.290 22.868 75.153 1.00 94.50 242 GLN A CA 1
ATOM 1998 C C . GLN A 1 242 ? -39.602 22.731 75.937 1.00 94.50 242 GLN A C 1
ATOM 2000 O O . GLN A 1 242 ? -39.792 23.468 76.901 1.00 94.50 242 GLN A O 1
ATOM 2005 N N . THR A 1 243 ? -40.435 21.735 75.623 1.00 93.25 243 THR A N 1
ATOM 2006 C CA . THR A 1 243 ? -41.662 21.439 76.385 1.00 93.25 243 THR A CA 1
ATOM 2007 C C . THR A 1 243 ? -41.365 21.093 77.847 1.00 93.25 243 THR A C 1
ATOM 2009 O O . THR A 1 243 ? -41.995 21.632 78.750 1.00 93.25 243 THR A O 1
ATOM 2012 N N . LEU A 1 244 ? -40.358 20.253 78.112 1.00 93.19 244 LEU A N 1
ATOM 2013 C CA . LEU A 1 244 ? -39.964 19.900 79.484 1.00 93.19 244 LEU A CA 1
ATOM 2014 C C . LEU A 1 244 ? -39.452 21.109 80.282 1.00 93.19 244 LEU A C 1
ATOM 2016 O O . LEU A 1 244 ? -39.681 21.200 81.487 1.00 93.19 244 LEU A O 1
ATOM 2020 N N . LEU A 1 245 ? -38.741 22.035 79.632 1.00 92.38 245 LEU A N 1
ATOM 2021 C CA . LEU A 1 245 ? -38.296 23.283 80.259 1.00 92.38 245 LEU A CA 1
ATOM 2022 C C . LEU A 1 245 ? -39.472 24.212 80.585 1.00 92.38 245 LEU A C 1
ATOM 2024 O O . LEU A 1 245 ? -39.446 24.869 81.625 1.00 92.38 245 LEU A O 1
ATOM 2028 N N . GLU A 1 246 ? -40.485 24.269 79.719 1.00 91.81 246 GLU A N 1
ATOM 2029 C CA . GLU A 1 246 ? -41.730 25.006 79.964 1.00 91.81 246 GLU A CA 1
ATOM 2030 C C . GLU A 1 246 ? -42.477 24.421 81.175 1.00 91.81 246 GLU A C 1
ATOM 2032 O O . GLU A 1 246 ? -42.736 25.155 82.129 1.00 91.81 246 GLU A O 1
ATOM 2037 N N . GLU A 1 247 ? -42.688 23.101 81.221 1.00 91.12 247 GLU A N 1
ATOM 2038 C CA . GLU A 1 247 ? -43.315 22.404 82.360 1.00 91.12 247 GLU A CA 1
ATOM 2039 C C . GLU A 1 247 ? -42.545 22.609 83.681 1.00 91.12 247 GLU A C 1
ATOM 2041 O O . GLU A 1 247 ? -43.135 22.861 84.734 1.00 91.12 247 GLU A O 1
ATOM 2046 N N . LEU A 1 248 ? -41.208 22.539 83.651 1.00 88.81 248 LEU A N 1
ATOM 2047 C CA . LEU A 1 248 ? -40.368 22.792 84.829 1.00 88.81 248 LEU A CA 1
ATOM 2048 C C . LEU A 1 248 ? -40.475 24.233 85.340 1.00 88.81 248 LEU A C 1
ATOM 2050 O O . LEU A 1 248 ? -40.382 24.458 86.549 1.00 88.81 248 LEU A O 1
ATOM 2054 N N . ASN A 1 249 ? -40.633 25.206 84.440 1.00 84.94 249 ASN A N 1
ATOM 2055 C CA . ASN A 1 249 ? -40.820 26.607 84.810 1.00 84.94 249 ASN A CA 1
ATOM 2056 C C . ASN A 1 249 ? -42.216 26.862 85.391 1.00 84.94 249 ASN A C 1
ATOM 2058 O O . ASN A 1 249 ? -42.330 27.631 86.348 1.00 84.94 249 ASN A O 1
ATOM 2062 N N . GLU A 1 250 ? -43.249 26.195 84.870 1.00 86.12 250 GLU A N 1
ATOM 2063 C CA . GLU A 1 250 ? -44.605 26.233 85.432 1.00 86.12 250 GLU A CA 1
ATOM 2064 C C . GLU A 1 250 ? -44.653 25.650 86.849 1.00 86.12 250 GLU A C 1
ATOM 2066 O O . GLU A 1 250 ? -45.264 26.244 87.728 1.00 86.12 250 GLU A O 1
ATOM 2071 N N . LEU A 1 251 ? -43.946 24.546 87.115 1.00 82.31 251 LEU A N 1
ATOM 2072 C CA . LEU A 1 251 ? -43.854 23.943 88.455 1.00 82.31 251 LEU A CA 1
ATOM 2073 C C . LEU A 1 251 ? -43.057 24.781 89.473 1.00 82.31 251 LEU A C 1
ATOM 2075 O O . LEU A 1 251 ? -43.099 24.498 90.672 1.00 82.31 251 LEU A O 1
ATOM 2079 N N . ARG A 1 252 ? -42.274 25.760 89.006 1.00 76.00 252 ARG A N 1
ATOM 2080 C CA . ARG A 1 252 ? -41.443 26.638 89.844 1.00 76.00 252 ARG A CA 1
ATOM 2081 C C . ARG A 1 252 ? -42.099 27.977 90.180 1.00 76.00 252 ARG A C 1
ATOM 2083 O O . ARG A 1 252 ? -41.571 28.664 91.057 1.00 76.00 252 ARG A O 1
ATOM 2090 N N . SER A 1 253 ? -43.164 28.349 89.469 1.00 55.00 253 SER A N 1
ATOM 2091 C CA . SER A 1 253 ? -43.964 29.562 89.706 1.00 55.00 253 SER A CA 1
ATOM 2092 C C . SER A 1 253 ? -45.156 29.262 90.608 1.00 55.00 253 SER A C 1
ATOM 2094 O O . SER A 1 253 ? -45.543 30.184 91.359 1.00 55.00 253 SER A O 1
#